Protein AF-A0A1M3R310-F1 (afdb_monomer)

Sequence (271 aa):
MKKRLCVFILCITHFSLFSQAFPPDAELLAHSQKWKIKLHRPMFGMAKPELGPYITTNFEKLDSPVLRKRIKESSYIGGEGNFSGGWDWDISRYETVEKRKAYRMIVVAETDSTEMLFSIYRISQEKNLTFLGELLSKNDEGKNVTLGFKTNISGILATGVGLPLRFLIYDSTVNNNNSYPGNKERITGWYLLTGNDSLYTEPVMTPGKVFSDQGVFVKDGKDKRIAALKFGVAGNLSFPYYAWIRNDIEPDRQHAIASLFALMVSVLVKD

Secondary structure (DSSP, 8-state):
------------S------------HHHHHHEEEEEPEEEPPSSSS-EEEETTEEEEEEEE-----EEEEEEEEEEEEEEEETTTEEEEEEEEEEEEEEEEEEEEEEE-SS-EEEEEEEEEEEEEEEEE-HHHHHH----TTSSEEEEEEEEEEEEEEESSSSPEEEEEEEEEEE-SSS-TT-EEEEEEEEEE-SS-EEEEEE-PBTTB--GGGEEEEE-TTS-EEEEEE---TT-TTS--EEEEESSS-HHHHHHHHHHHHHHHHHHTT-

Nearest PDB structures (foldseek):
  8h1r-assembly2_D  TM=1.353E-01  e=5.184E+00  Pseudomonas aeruginosa PAO1

Mean predicted aligned error: 12.33 Å

Radius of gyration: 23.61 Å; Cα contacts (8 Å, |Δi|>4): 572; chains: 1; bounding box: 67×67×65 Å

Solvent-accessible surface area (backbone atoms only — not comparable to full-atom values): 15153 Å² total; per-residue (Å²): 136,82,89,80,84,80,77,80,76,73,93,65,86,79,76,68,78,69,70,85,64,88,71,76,52,71,69,40,58,77,41,29,59,81,26,70,46,44,75,42,83,51,68,91,73,38,46,34,35,30,52,70,75,37,34,42,79,45,70,44,76,45,100,52,83,70,52,69,48,76,46,80,76,53,72,48,78,50,71,52,75,47,97,87,79,45,78,33,38,49,30,35,33,36,32,41,39,38,39,40,48,39,34,38,37,34,35,34,44,96,89,50,48,34,45,32,45,35,35,43,39,35,42,35,36,34,39,33,54,36,76,68,19,59,72,54,32,84,63,79,80,78,63,59,37,77,64,30,36,42,37,42,36,40,36,39,37,36,48,87,71,77,79,66,29,42,37,39,36,42,38,34,35,50,57,73,78,96,69,76,99,76,62,70,45,49,46,51,42,40,42,36,48,53,99,90,48,49,37,36,45,46,52,40,72,48,93,98,40,89,40,28,71,54,18,34,35,30,28,43,80,82,74,43,62,48,33,36,39,36,55,47,46,86,94,37,84,90,40,55,31,32,38,31,48,36,72,88,55,58,67,71,56,47,54,51,52,51,47,51,51,38,49,50,55,20,57,64,68,65,114

Foldseek 3Di:
DDDDDPPPPDPPDDPPPPPPDLDDDPVLVVQKDKFFWDWDDDDVQFTFIDGPQKTWDDKFWPPDPWDKDKDWDDWDWDWDDDPVGDTFIATKTKIKIWTKTWMWIWMDGPPWIKIKTKMKIKIWTWIAGDPVNVVRGPDPPPHIDGQKMKIKMWIWMDIPDDDIKTKIKIWIWDDDDDDDDDDTAIDTWMWIDDPVWIKIWDARDDVVDNHSLQWIFIATPVRDGAKIWGDAAPPDPVGTIMIIGGPPDDPVVSNVVVVVSSVCNRVVNSD

pLDDT: mean 74.41, std 17.31, range [32.28, 94.0]

Structure (mmCIF, N/CA/C/O backbone):
data_AF-A0A1M3R310-F1
#
_entry.id   AF-A0A1M3R310-F1
#
loop_
_atom_site.group_PDB
_atom_site.id
_atom_site.type_symbol
_atom_site.label_atom_id
_atom_site.label_alt_id
_atom_site.label_comp_id
_atom_site.label_asym_id
_atom_site.label_entity_id
_atom_site.label_seq_id
_atom_site.pdbx_PDB_ins_code
_atom_site.Cartn_x
_atom_site.Cartn_y
_atom_site.Cartn_z
_atom_site.occupancy
_atom_site.B_iso_or_equiv
_a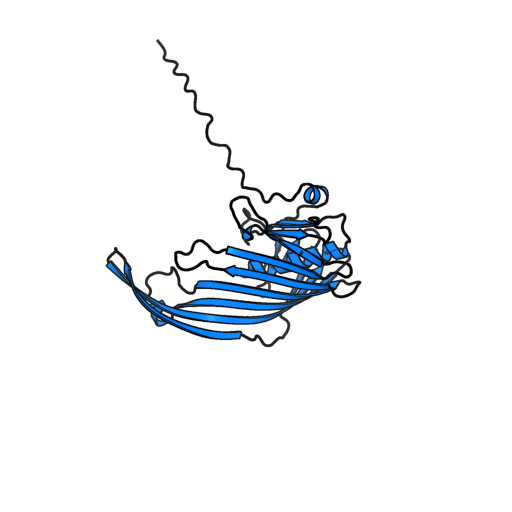tom_site.auth_seq_id
_atom_site.auth_comp_id
_atom_site.auth_asym_id
_atom_site.auth_atom_id
_atom_site.pdbx_PDB_model_num
ATOM 1 N N . MET A 1 1 ? 43.970 50.917 29.269 1.00 35.75 1 MET A N 1
ATOM 2 C CA . MET A 1 1 ? 43.219 51.035 27.997 1.00 35.75 1 MET A CA 1
ATOM 3 C C . MET A 1 1 ? 42.959 49.648 27.424 1.00 35.75 1 MET A C 1
ATOM 5 O O . MET A 1 1 ? 43.889 48.870 27.319 1.00 35.75 1 MET A O 1
ATOM 9 N N . LYS A 1 2 ? 41.689 49.391 27.078 1.00 38.25 2 LYS A N 1
ATOM 10 C CA . LYS A 1 2 ? 41.140 48.374 26.155 1.00 38.25 2 LYS A CA 1
ATOM 11 C C . LYS A 1 2 ? 41.453 46.883 26.406 1.00 38.25 2 LYS A C 1
ATOM 13 O O . LYS A 1 2 ? 42.408 46.315 25.896 1.00 38.25 2 LYS A O 1
ATOM 18 N N . LYS A 1 3 ? 40.481 46.258 27.085 1.00 41.53 3 LYS A N 1
ATOM 19 C CA . LYS A 1 3 ? 40.085 44.843 27.005 1.00 41.53 3 LYS A CA 1
ATOM 20 C C . LYS A 1 3 ? 40.063 44.349 25.551 1.00 41.53 3 LYS A C 1
ATOM 22 O O . LYS A 1 3 ? 39.427 44.998 24.721 1.00 41.53 3 LYS A O 1
ATOM 27 N N . ARG A 1 4 ? 40.613 43.161 25.280 1.00 40.97 4 ARG A N 1
ATOM 28 C CA . ARG A 1 4 ? 40.137 42.276 24.202 1.00 40.97 4 ARG A CA 1
ATOM 29 C C . ARG A 1 4 ? 40.108 40.833 24.692 1.00 40.97 4 ARG A C 1
ATOM 31 O O . ARG A 1 4 ? 41.055 40.071 24.567 1.00 40.97 4 ARG A O 1
ATOM 38 N N . LEU A 1 5 ? 38.962 40.534 25.291 1.00 36.41 5 LEU A N 1
ATOM 39 C CA . LEU A 1 5 ? 38.384 39.216 25.474 1.00 36.41 5 LEU A CA 1
ATOM 40 C C . LEU A 1 5 ? 38.084 38.662 24.068 1.00 36.41 5 LEU A C 1
ATOM 42 O O . LEU A 1 5 ? 37.089 39.050 23.459 1.00 36.41 5 LEU A O 1
ATOM 46 N N . CYS A 1 6 ? 38.964 37.827 23.513 1.00 37.03 6 CYS A N 1
ATOM 47 C CA . CYS A 1 6 ? 38.613 37.023 22.343 1.00 37.03 6 CYS A CA 1
ATOM 48 C C . CYS A 1 6 ? 37.750 35.865 22.832 1.00 37.03 6 CYS A C 1
ATOM 50 O O . CYS A 1 6 ? 38.238 34.844 23.307 1.00 37.03 6 CYS A O 1
ATOM 52 N N . VAL A 1 7 ? 36.444 36.090 22.761 1.00 40.09 7 VAL A N 1
ATOM 53 C CA . VAL A 1 7 ? 35.414 35.078 22.917 1.00 40.09 7 VAL A CA 1
ATOM 54 C C . VAL A 1 7 ? 35.605 34.053 21.792 1.00 40.09 7 VAL A C 1
ATOM 56 O O . VAL A 1 7 ? 35.192 34.278 20.658 1.00 40.09 7 VAL A O 1
ATOM 59 N N . PHE A 1 8 ? 36.248 32.927 22.102 1.00 37.16 8 PHE A N 1
ATOM 60 C CA . PHE A 1 8 ? 36.114 31.699 21.323 1.00 37.16 8 PHE A CA 1
ATOM 61 C C . PHE A 1 8 ? 34.685 31.183 21.554 1.00 37.16 8 PHE A C 1
ATOM 63 O O . PHE A 1 8 ? 34.431 30.380 22.450 1.00 37.16 8 PHE A O 1
ATOM 70 N N . ILE A 1 9 ? 33.722 31.704 20.784 1.00 43.66 9 ILE A N 1
ATOM 71 C CA . ILE A 1 9 ? 32.410 31.070 20.626 1.00 43.66 9 ILE A CA 1
ATOM 72 C C . ILE A 1 9 ? 32.666 29.737 19.923 1.00 43.66 9 ILE A C 1
ATOM 74 O O . ILE A 1 9 ? 32.883 29.663 18.719 1.00 43.66 9 ILE A O 1
ATOM 78 N N . LEU A 1 10 ? 32.758 28.699 20.747 1.00 37.03 10 LEU A N 1
ATOM 79 C CA . LEU A 1 10 ? 32.053 27.433 20.610 1.00 37.03 10 LEU A CA 1
ATOM 80 C C . LEU A 1 10 ? 31.338 27.249 19.247 1.00 37.03 10 LEU A C 1
ATOM 82 O O . LEU A 1 10 ? 30.132 27.443 19.131 1.00 37.03 10 LEU A O 1
ATOM 86 N N . CYS A 1 11 ? 32.061 26.797 18.221 1.00 32.97 11 CYS A N 1
ATOM 87 C CA . CYS A 1 11 ? 31.469 26.129 17.054 1.00 32.97 11 CYS A CA 1
ATOM 88 C C . CYS A 1 11 ? 31.053 24.696 17.435 1.00 32.97 11 CYS A C 1
ATOM 90 O O . CYS A 1 11 ? 31.505 23.721 16.841 1.00 32.97 11 CYS A O 1
ATOM 92 N N . ILE A 1 12 ? 30.222 24.557 18.471 1.00 43.53 12 ILE A N 1
ATOM 93 C CA . ILE A 1 12 ? 29.568 23.298 18.824 1.00 43.53 12 ILE A CA 1
ATOM 94 C C . ILE A 1 12 ? 28.070 23.540 18.740 1.00 43.53 12 ILE A C 1
ATOM 96 O O . ILE A 1 12 ? 27.544 24.484 19.320 1.00 43.53 12 ILE A O 1
ATOM 100 N N . THR A 1 13 ? 27.407 22.630 18.033 1.00 39.31 13 THR A N 1
ATOM 101 C CA . THR A 1 13 ? 25.974 22.599 17.741 1.00 39.31 13 THR A CA 1
ATOM 102 C C . THR A 1 13 ? 25.560 23.681 16.756 1.00 39.31 13 THR A C 1
ATOM 104 O O . THR A 1 13 ? 25.314 24.809 17.124 1.00 39.31 13 THR A O 1
ATOM 107 N N . HIS A 1 14 ? 25.593 23.363 15.470 1.00 32.28 14 HIS A N 1
ATOM 108 C CA . HIS A 1 14 ? 24.459 23.419 14.537 1.00 32.28 14 HIS A CA 1
ATOM 109 C C . HIS A 1 14 ? 24.890 22.585 13.313 1.00 32.28 14 HIS A C 1
ATOM 111 O O . HIS A 1 14 ? 24.680 22.951 12.162 1.00 32.28 14 HIS A O 1
ATOM 117 N N . PHE A 1 15 ? 25.494 21.409 13.565 1.00 33.56 15 PHE A N 1
ATOM 118 C CA . PHE A 1 15 ? 25.211 20.278 12.692 1.00 33.56 15 PHE A CA 1
ATOM 119 C C . PHE A 1 15 ? 23.718 20.072 12.882 1.00 33.56 15 PHE A C 1
ATOM 121 O O . PHE A 1 15 ? 23.274 19.514 13.885 1.00 33.56 15 PHE A O 1
ATOM 128 N N . SER A 1 16 ? 22.942 20.649 11.970 1.00 33.16 16 SER A N 1
ATOM 129 C CA . SER A 1 16 ? 21.603 20.186 11.687 1.00 33.16 16 SER A CA 1
ATOM 130 C C . SER A 1 16 ? 21.728 18.671 11.678 1.00 33.16 16 SER A C 1
ATOM 132 O O . SER A 1 16 ? 22.471 18.126 10.860 1.00 33.16 16 SER A O 1
ATOM 134 N N . LEU A 1 17 ? 21.125 18.016 12.671 1.00 33.19 17 LEU A N 1
ATOM 135 C CA . LEU A 1 17 ? 20.861 16.591 12.639 1.00 33.19 17 LEU A CA 1
ATOM 136 C C . LEU A 1 17 ? 20.198 16.368 11.288 1.00 33.19 17 LEU A C 1
ATOM 138 O O . LEU A 1 17 ? 19.025 16.693 11.104 1.00 33.19 17 LEU A O 1
ATOM 142 N N . PHE A 1 18 ? 21.004 15.957 10.309 1.00 35.56 18 PHE A N 1
ATOM 143 C CA . PHE A 1 18 ? 20.536 15.595 8.995 1.00 35.56 18 PHE A CA 1
ATOM 144 C C . PHE A 1 18 ? 19.485 14.539 9.274 1.00 35.56 18 PHE A C 1
ATOM 146 O O . PHE A 1 18 ? 19.798 13.477 9.813 1.00 35.56 18 PHE A O 1
ATOM 153 N N . SER A 1 19 ? 18.232 14.910 9.003 1.00 38.78 19 SER A N 1
ATOM 154 C CA . SER A 1 19 ? 17.097 14.014 8.842 1.00 38.78 19 SER A CA 1
ATOM 155 C C . SER A 1 19 ? 17.643 12.672 8.377 1.00 38.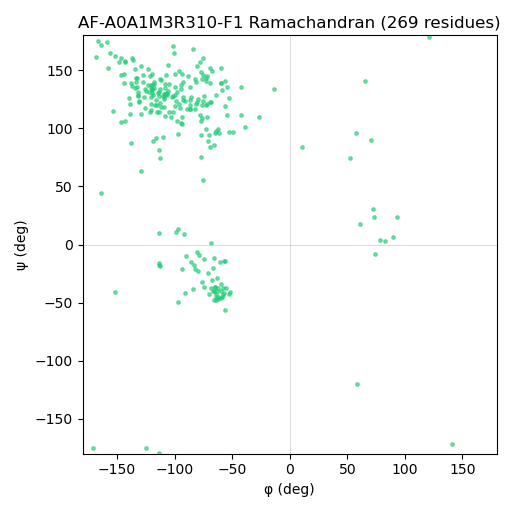78 19 SER A C 1
ATOM 157 O O . SER A 1 19 ? 18.148 12.629 7.256 1.00 38.78 19 SER A O 1
ATOM 159 N N . GLN A 1 20 ? 17.614 11.640 9.233 1.00 43.44 20 GLN A N 1
ATOM 160 C CA . GLN A 1 20 ? 18.052 10.285 8.887 1.00 43.44 20 GLN A CA 1
ATOM 161 C C . GLN A 1 20 ? 17.296 9.896 7.621 1.00 43.44 20 GLN A C 1
ATOM 163 O O . GLN A 1 20 ? 16.100 9.605 7.639 1.00 43.44 20 GLN A O 1
ATOM 168 N N . ALA A 1 21 ? 17.968 10.080 6.492 1.00 51.22 21 ALA A N 1
ATOM 169 C CA . ALA A 1 21 ? 17.363 9.967 5.194 1.00 51.22 21 ALA A CA 1
ATOM 170 C C . ALA A 1 21 ? 17.177 8.481 4.963 1.00 51.22 21 ALA A C 1
ATOM 172 O O . ALA A 1 21 ? 18.139 7.737 5.105 1.00 51.22 21 ALA A O 1
ATOM 173 N N . PHE A 1 22 ? 15.955 8.083 4.612 1.00 57.31 22 PHE A N 1
ATOM 174 C CA . PHE A 1 22 ? 15.667 6.879 3.839 1.00 57.31 22 PHE A CA 1
ATOM 175 C C . PHE A 1 22 ? 16.762 6.750 2.769 1.00 57.31 22 PHE A C 1
ATOM 177 O O . PHE A 1 22 ? 16.716 7.542 1.822 1.00 57.31 22 PHE A O 1
ATOM 184 N N . PRO A 1 23 ? 17.789 5.896 2.938 1.00 60.53 23 PRO A N 1
ATOM 185 C CA . PRO A 1 23 ? 18.895 5.854 2.006 1.00 60.53 23 PRO A CA 1
ATOM 186 C C . PRO A 1 23 ? 18.593 4.702 1.052 1.00 60.53 23 PRO A C 1
ATOM 188 O O . PRO A 1 23 ? 18.851 3.548 1.405 1.00 60.53 23 PRO A O 1
ATOM 191 N N . PRO A 1 24 ? 17.984 4.960 -0.121 1.00 64.56 24 PRO A N 1
ATOM 192 C CA . PRO A 1 24 ? 17.993 3.953 -1.166 1.00 64.56 24 PRO A CA 1
ATOM 193 C C . PRO A 1 24 ? 19.453 3.598 -1.456 1.00 64.56 24 PRO A C 1
ATOM 195 O O . PRO A 1 24 ? 20.343 4.450 -1.401 1.00 64.56 24 PRO A O 1
ATOM 198 N N . ASP A 1 25 ? 19.701 2.319 -1.687 1.00 73.44 25 ASP A N 1
ATOM 199 C CA . ASP A 1 25 ? 21.017 1.804 -2.025 1.00 73.44 25 ASP A CA 1
ATOM 200 C C . ASP A 1 25 ? 21.545 2.440 -3.319 1.00 73.44 25 ASP A C 1
ATOM 202 O O . ASP A 1 25 ? 20.786 2.885 -4.185 1.00 73.44 25 ASP A O 1
ATOM 206 N N . ALA A 1 26 ? 22.873 2.519 -3.437 1.00 77.12 26 ALA A N 1
ATOM 207 C CA . ALA A 1 26 ? 23.530 3.210 -4.545 1.00 77.12 26 ALA A CA 1
ATOM 208 C C . ALA A 1 26 ? 23.155 2.620 -5.916 1.00 77.12 26 ALA A C 1
ATOM 210 O O . ALA A 1 26 ? 23.030 3.370 -6.881 1.00 77.12 26 ALA A O 1
ATOM 211 N N . GLU A 1 27 ? 22.928 1.303 -5.992 1.00 81.50 27 GLU A N 1
ATOM 212 C CA . GLU A 1 27 ? 22.498 0.625 -7.221 1.00 81.50 27 GLU A CA 1
ATOM 213 C C . GLU A 1 27 ? 21.092 1.072 -7.642 1.00 81.50 27 GLU A C 1
ATOM 215 O O . GLU A 1 27 ? 20.891 1.469 -8.790 1.00 81.50 27 GLU A O 1
ATOM 220 N N . LEU A 1 28 ? 20.132 1.104 -6.709 1.00 85.44 28 LEU A N 1
ATOM 221 C CA . LEU A 1 28 ? 18.797 1.625 -6.988 1.00 85.44 28 LEU A CA 1
ATOM 222 C C . LEU A 1 28 ? 18.864 3.082 -7.454 1.00 85.44 28 LEU A C 1
ATOM 224 O O . LEU A 1 28 ? 18.222 3.429 -8.439 1.00 85.44 28 LEU A O 1
ATOM 228 N N . LEU A 1 29 ? 19.650 3.939 -6.797 1.00 85.00 29 LEU A N 1
ATOM 229 C CA . LEU A 1 29 ? 19.780 5.348 -7.189 1.00 85.00 29 LEU A CA 1
ATOM 230 C C . LEU A 1 29 ? 20.413 5.548 -8.569 1.00 85.00 29 LEU A C 1
ATOM 232 O O . LEU A 1 29 ? 20.002 6.455 -9.287 1.00 85.00 29 LEU A O 1
ATOM 236 N N . ALA A 1 30 ? 21.394 4.725 -8.941 1.00 85.31 30 ALA A N 1
ATOM 237 C CA . ALA A 1 30 ? 22.073 4.831 -10.230 1.00 85.31 30 ALA A CA 1
ATOM 238 C C . ALA A 1 30 ? 21.150 4.487 -11.410 1.00 85.31 30 ALA A C 1
ATOM 240 O O . ALA A 1 30 ? 21.306 5.043 -12.497 1.00 85.31 30 ALA A O 1
ATOM 241 N N . HIS A 1 31 ? 20.179 3.599 -11.183 1.00 89.88 31 HIS A N 1
ATOM 242 C CA . HIS A 1 31 ? 19.299 3.062 -12.221 1.00 89.88 31 HIS A CA 1
ATOM 243 C C . HIS A 1 31 ? 17.833 3.476 -12.065 1.00 89.88 31 HIS A C 1
ATOM 245 O O . HIS A 1 31 ? 16.976 2.945 -12.759 1.00 89.88 31 HIS A O 1
ATOM 251 N N . SER A 1 32 ? 17.492 4.405 -11.170 1.00 88.31 32 SER A N 1
ATOM 252 C CA . SER A 1 32 ? 16.103 4.842 -10.979 1.00 88.31 32 SER A CA 1
ATOM 253 C C . SER A 1 32 ? 15.950 6.350 -11.027 1.00 88.31 32 SER A C 1
ATOM 255 O O . SER A 1 32 ? 16.849 7.121 -10.691 1.00 88.31 32 SER A O 1
ATOM 257 N N . GLN A 1 33 ? 14.752 6.780 -11.411 1.00 86.88 33 GLN A N 1
ATOM 258 C CA . GLN A 1 33 ? 14.332 8.157 -11.220 1.00 86.88 33 GLN A CA 1
ATOM 259 C C . GLN A 1 33 ? 13.542 8.279 -9.921 1.00 86.88 33 GLN A C 1
ATOM 261 O O . GLN A 1 33 ? 12.678 7.458 -9.611 1.00 86.88 33 GLN A O 1
ATOM 266 N N . LYS A 1 34 ? 13.823 9.346 -9.171 1.00 89.62 34 LYS A N 1
ATOM 267 C CA . LYS A 1 34 ? 13.046 9.713 -7.990 1.00 89.62 34 LYS A CA 1
ATOM 268 C C . LYS A 1 34 ? 11.801 10.483 -8.414 1.00 89.62 34 LYS A C 1
ATOM 270 O O . LYS A 1 34 ? 11.910 11.616 -8.884 1.00 89.62 34 LYS A O 1
ATOM 275 N N . TRP A 1 35 ? 10.624 9.935 -8.144 1.00 90.56 35 TRP A N 1
ATOM 276 C CA . TRP A 1 35 ? 9.353 10.607 -8.405 1.00 90.56 35 TRP A CA 1
ATOM 277 C C . TRP A 1 35 ? 8.689 11.063 -7.114 1.00 90.56 35 TRP A C 1
ATOM 279 O O . TRP A 1 35 ? 8.524 10.293 -6.167 1.00 90.56 35 TRP A O 1
ATOM 289 N N . LYS A 1 36 ? 8.285 12.335 -7.076 1.00 89.88 36 LYS A N 1
ATOM 290 C CA . LYS A 1 36 ? 7.395 12.855 -6.035 1.00 89.88 36 LYS A CA 1
ATOM 291 C C . LYS A 1 36 ? 5.966 12.467 -6.393 1.00 89.88 36 LYS A C 1
ATOM 293 O O . LYS A 1 36 ? 5.487 12.846 -7.459 1.00 89.88 36 LYS A O 1
ATOM 298 N N . ILE A 1 37 ? 5.294 11.750 -5.501 1.00 89.06 37 ILE A N 1
ATOM 299 C CA . ILE A 1 37 ? 3.938 11.266 -5.756 1.00 89.06 37 ILE A CA 1
ATOM 300 C C . ILE A 1 37 ? 2.953 12.408 -5.526 1.00 89.06 37 ILE A C 1
ATOM 302 O O . ILE A 1 37 ? 2.940 13.023 -4.453 1.00 89.06 37 ILE A O 1
ATOM 306 N N . LYS A 1 38 ? 2.127 12.700 -6.532 1.00 88.50 38 LYS A N 1
ATOM 307 C CA . LYS A 1 38 ? 1.033 13.669 -6.406 1.00 88.50 38 LYS A CA 1
ATOM 308 C C . LYS A 1 38 ? -0.246 12.921 -6.059 1.00 88.50 38 LYS A C 1
ATOM 310 O O . LYS A 1 38 ? -0.552 11.901 -6.668 1.00 88.50 38 LYS A O 1
ATOM 315 N N . LEU A 1 39 ? -0.988 13.422 -5.077 1.00 83.25 39 LEU A N 1
ATOM 316 C CA . LEU A 1 39 ? -2.280 12.868 -4.683 1.00 83.25 39 LEU A CA 1
ATOM 317 C C . LEU A 1 39 ? -3.378 13.768 -5.230 1.00 83.25 39 LEU A C 1
ATOM 319 O O . LEU A 1 39 ? -3.553 14.892 -4.756 1.00 83.25 39 LEU A O 1
ATOM 323 N N . HIS A 1 40 ? -4.121 13.279 -6.216 1.00 78.69 40 HIS A N 1
ATOM 324 C CA . HIS A 1 40 ? -5.309 13.976 -6.691 1.00 78.69 40 HIS A CA 1
ATOM 325 C C . HIS A 1 40 ? -6.470 13.762 -5.717 1.00 78.69 40 HIS A C 1
ATOM 327 O O . HIS A 1 40 ? -6.555 12.724 -5.049 1.00 78.69 40 HIS A O 1
ATOM 333 N N . ARG A 1 41 ? -7.356 14.766 -5.610 1.00 64.88 41 ARG A N 1
ATOM 334 C CA . ARG A 1 41 ? -8.482 14.743 -4.663 1.00 64.88 41 ARG A CA 1
ATOM 335 C C . ARG A 1 41 ? -9.324 13.473 -4.864 1.00 64.88 41 ARG A C 1
ATOM 337 O O . ARG A 1 41 ? -9.644 13.133 -6.004 1.00 64.88 41 ARG A O 1
ATOM 344 N N . PRO A 1 42 ? -9.719 12.792 -3.779 1.00 61.38 42 PRO A N 1
ATOM 345 C CA . PRO A 1 42 ? -10.494 11.568 -3.885 1.00 61.38 42 PRO A CA 1
ATOM 346 C C . PRO A 1 42 ? -11.913 11.868 -4.395 1.00 61.38 42 PRO A C 1
ATOM 348 O O . PRO A 1 42 ? -12.663 12.593 -3.747 1.00 61.38 42 PRO A O 1
ATOM 351 N N . MET A 1 43 ? -12.326 11.255 -5.507 1.00 51.75 43 MET A N 1
ATOM 352 C CA . MET A 1 43 ? -13.746 10.961 -5.739 1.00 51.75 43 MET A CA 1
ATOM 353 C C . MET A 1 43 ? -14.015 9.605 -5.080 1.00 51.75 43 MET A C 1
ATOM 355 O O . MET A 1 43 ? -13.310 8.643 -5.362 1.00 51.75 43 MET A O 1
ATOM 359 N N . PHE A 1 44 ? -14.988 9.529 -4.168 1.00 56.06 44 PHE A N 1
ATOM 360 C CA . PHE A 1 44 ? -15.368 8.305 -3.430 1.00 56.06 44 PHE A CA 1
ATOM 361 C C . PHE A 1 44 ? -14.399 7.824 -2.326 1.00 56.06 44 PHE A C 1
ATOM 363 O O . PHE A 1 44 ? -14.438 6.665 -1.902 1.00 56.06 44 PHE A O 1
ATOM 370 N N . GLY A 1 45 ? -13.578 8.729 -1.781 1.00 62.44 45 GLY A N 1
ATOM 371 C CA . GLY A 1 45 ? -12.813 8.478 -0.551 1.00 62.44 45 GLY A CA 1
ATOM 372 C C . GLY A 1 45 ? -11.634 7.511 -0.707 1.00 62.44 45 GLY A C 1
ATOM 373 O O . GLY A 1 45 ? -11.336 6.772 0.233 1.00 62.44 45 GLY A O 1
ATOM 374 N N . MET A 1 46 ? -11.019 7.472 -1.893 1.00 71.94 46 MET A N 1
ATOM 375 C CA . MET A 1 46 ? -9.726 6.836 -2.183 1.00 71.94 46 MET A CA 1
ATOM 376 C C . MET A 1 46 ? -8.898 7.808 -3.029 1.00 71.94 46 MET A C 1
ATOM 378 O O . MET A 1 46 ? -9.441 8.429 -3.946 1.00 71.94 46 MET A O 1
ATOM 382 N N . ALA A 1 47 ? -7.620 7.994 -2.693 1.00 77.44 47 ALA A N 1
ATOM 383 C CA . ALA A 1 47 ? -6.750 8.906 -3.436 1.00 77.44 47 ALA A CA 1
ATOM 384 C C . ALA A 1 47 ? -6.448 8.352 -4.838 1.00 77.44 47 ALA A C 1
ATOM 386 O O . ALA A 1 47 ? -6.435 7.142 -5.037 1.00 77.44 47 ALA A O 1
ATOM 387 N N . LYS A 1 48 ? -6.185 9.241 -5.802 1.00 85.88 48 LYS A N 1
ATOM 388 C CA . LYS A 1 48 ? -5.695 8.870 -7.137 1.00 85.88 48 LYS A CA 1
ATOM 389 C C . LYS A 1 48 ? -4.243 9.333 -7.274 1.00 85.88 48 LYS A C 1
ATOM 391 O O . LYS A 1 48 ? -4.019 10.508 -7.575 1.00 85.88 48 LYS A O 1
ATOM 396 N N . PRO A 1 49 ? -3.259 8.478 -6.956 1.00 87.56 49 PRO A N 1
ATOM 397 C CA . PRO A 1 49 ? -1.860 8.858 -7.022 1.00 87.56 49 PRO A CA 1
ATOM 398 C C . PRO A 1 49 ? -1.348 8.913 -8.465 1.00 87.56 49 PRO A C 1
ATOM 400 O O . PRO A 1 49 ? -1.727 8.108 -9.319 1.00 87.56 49 PRO A O 1
ATOM 403 N N . GLU A 1 50 ? -0.443 9.857 -8.692 1.00 90.50 50 GLU A N 1
ATOM 404 C CA . GLU A 1 50 ? 0.380 10.011 -9.891 1.00 90.50 50 GLU A CA 1
ATOM 405 C C . GLU A 1 50 ? 1.847 9.801 -9.492 1.00 90.50 50 GLU A C 1
ATOM 407 O O . GLU A 1 50 ? 2.376 10.512 -8.628 1.00 90.50 50 GLU A O 1
ATOM 412 N N . LEU A 1 51 ? 2.481 8.794 -10.095 1.00 90.50 51 LEU A N 1
ATOM 413 C CA . LEU A 1 51 ? 3.847 8.341 -9.840 1.00 90.50 51 LEU A CA 1
ATOM 414 C C . LEU A 1 51 ? 4.673 8.490 -11.122 1.00 90.50 51 LEU A C 1
ATOM 416 O O . LEU A 1 51 ? 4.743 7.562 -11.921 1.00 90.50 51 LEU A O 1
ATOM 420 N N . GLY A 1 52 ? 5.299 9.648 -11.336 1.00 89.00 52 GLY A N 1
ATOM 421 C CA . GLY A 1 52 ? 6.059 9.884 -12.569 1.00 89.00 52 GLY A CA 1
ATOM 422 C C . GLY A 1 52 ? 5.155 9.735 -13.806 1.00 89.00 52 GLY A C 1
ATOM 423 O O . GLY A 1 52 ? 4.174 10.474 -13.885 1.00 89.00 52 GLY A O 1
ATOM 424 N N . PRO A 1 53 ? 5.437 8.802 -14.738 1.00 91.44 53 PRO A N 1
ATOM 425 C CA . PRO A 1 53 ? 4.603 8.575 -15.922 1.00 91.44 53 PRO A CA 1
ATOM 426 C C . PRO A 1 53 ? 3.326 7.757 -15.644 1.00 91.44 53 PRO A C 1
ATOM 428 O O . PRO A 1 53 ? 2.479 7.640 -16.524 1.00 91.44 53 PRO A O 1
ATOM 431 N N . TYR A 1 54 ? 3.172 7.180 -14.447 1.00 92.62 54 TYR A N 1
ATOM 432 C CA . TYR A 1 54 ? 2.051 6.300 -14.111 1.00 92.62 54 TYR A CA 1
ATOM 433 C C . TYR A 1 54 ? 0.941 7.072 -13.393 1.00 92.62 54 TYR A C 1
ATOM 435 O O . TYR A 1 54 ? 1.153 7.632 -12.312 1.00 92.62 54 TYR A O 1
ATOM 443 N N . ILE A 1 55 ? -0.266 7.074 -13.957 1.00 92.12 55 ILE A N 1
ATOM 444 C CA . ILE A 1 55 ? -1.410 7.838 -13.447 1.00 92.12 55 ILE A CA 1
ATOM 445 C C . ILE A 1 55 ? -2.560 6.896 -13.105 1.00 92.12 55 ILE A C 1
ATOM 447 O O . ILE A 1 55 ? -3.027 6.124 -13.941 1.00 92.12 55 ILE A O 1
ATOM 451 N N . THR A 1 56 ? -3.076 7.001 -11.879 1.00 90.56 56 THR A N 1
ATOM 452 C CA . THR A 1 56 ? -4.309 6.303 -11.489 1.00 90.56 56 THR A CA 1
ATOM 453 C C . THR A 1 56 ? -5.522 7.043 -12.051 1.00 90.56 56 THR A C 1
ATOM 455 O O . THR A 1 56 ? -5.897 8.107 -11.554 1.00 90.56 56 THR A O 1
ATOM 458 N N . THR A 1 57 ? -6.161 6.494 -13.082 1.00 89.19 57 THR A N 1
ATOM 459 C CA . THR A 1 57 ? -7.281 7.150 -13.780 1.00 89.19 57 THR A CA 1
ATOM 460 C C . THR A 1 57 ? -8.628 6.779 -13.167 1.00 89.19 57 THR A C 1
ATOM 462 O O . THR A 1 57 ? -9.478 7.650 -12.931 1.00 89.19 57 THR A O 1
ATOM 465 N N . ASN A 1 58 ? -8.806 5.503 -12.821 1.00 86.81 58 ASN A N 1
ATOM 466 C CA . ASN A 1 58 ? -10.039 4.989 -12.242 1.00 86.81 58 ASN A CA 1
ATOM 467 C C . ASN A 1 58 ? -9.780 4.224 -10.940 1.00 86.81 58 ASN A C 1
ATOM 469 O O . ASN A 1 58 ? -8.824 3.462 -10.831 1.00 86.81 58 ASN A O 1
ATOM 473 N N . PHE A 1 59 ? -10.664 4.426 -9.967 1.00 86.06 59 PHE A N 1
ATOM 474 C CA . PHE A 1 59 ? -10.725 3.667 -8.727 1.00 86.06 59 PHE A CA 1
ATOM 475 C C . PHE A 1 59 ? -12.201 3.501 -8.374 1.00 86.06 59 PHE A C 1
ATOM 477 O O . PHE A 1 59 ? -12.865 4.451 -7.958 1.00 86.06 59 PHE A O 1
ATOM 484 N N . GLU A 1 60 ? -12.719 2.297 -8.558 1.00 87.69 60 GLU A N 1
ATOM 485 C CA . GLU A 1 60 ? -14.139 1.990 -8.479 1.00 87.69 60 GLU A CA 1
ATOM 486 C C . GLU A 1 60 ? -14.381 0.902 -7.436 1.00 87.69 60 GLU A C 1
ATOM 488 O O . GLU A 1 60 ? -13.649 -0.085 -7.340 1.00 87.69 60 GLU A O 1
ATOM 493 N N . LYS A 1 61 ? -15.421 1.079 -6.620 1.00 87.19 61 LYS A N 1
ATOM 494 C CA . LYS A 1 61 ? -15.890 0.024 -5.726 1.00 87.19 61 LYS A CA 1
ATOM 495 C C . LYS A 1 61 ? -16.767 -0.921 -6.541 1.00 87.19 61 LYS A C 1
ATOM 497 O O . LYS A 1 61 ? -17.794 -0.495 -7.051 1.00 87.19 61 LYS A O 1
ATOM 502 N N . LEU A 1 62 ? -16.392 -2.194 -6.599 1.00 87.25 62 LEU A N 1
ATOM 503 C CA . LEU A 1 62 ? -17.211 -3.209 -7.251 1.00 87.25 62 LEU A CA 1
ATOM 504 C C . LEU A 1 62 ? -18.432 -3.505 -6.382 1.00 87.25 62 LEU A C 1
ATOM 506 O O . LEU A 1 62 ? -18.313 -3.567 -5.147 1.00 87.25 62 LEU A O 1
ATOM 510 N N . ASP A 1 63 ? -19.584 -3.696 -7.028 1.00 68.62 63 ASP A N 1
ATOM 511 C CA . ASP A 1 63 ? -20.849 -4.024 -6.374 1.00 68.62 63 ASP A CA 1
ATOM 512 C C . ASP A 1 63 ? -20.750 -5.411 -5.725 1.00 68.62 63 ASP A C 1
ATOM 514 O O . ASP A 1 63 ? -21.024 -6.464 -6.290 1.00 68.62 63 ASP A O 1
ATOM 518 N N . SER A 1 64 ? -20.226 -5.389 -4.506 1.00 60.53 64 SER A N 1
ATOM 519 C CA . SER A 1 64 ? -20.025 -6.521 -3.622 1.00 60.53 64 SER A CA 1
ATOM 520 C C . SER A 1 64 ? -20.819 -6.238 -2.352 1.00 60.53 64 SER A C 1
ATOM 522 O O . SER A 1 64 ? -20.785 -5.097 -1.859 1.00 60.53 64 SER A O 1
ATOM 524 N N . PRO A 1 65 ? -21.529 -7.237 -1.789 1.00 60.38 65 PRO A N 1
ATOM 525 C CA . PRO A 1 65 ? -22.161 -7.062 -0.494 1.00 60.38 65 PRO A CA 1
ATOM 526 C C . PRO A 1 65 ? -21.071 -6.652 0.495 1.00 60.38 65 PRO A C 1
ATOM 528 O O . PRO A 1 65 ? -20.078 -7.359 0.686 1.00 60.38 65 PRO A O 1
ATOM 531 N N . VAL A 1 66 ? -21.221 -5.466 1.087 1.00 64.12 66 VAL A N 1
ATOM 532 C CA . VAL A 1 66 ? -20.300 -5.001 2.123 1.00 64.12 66 VAL A CA 1
ATOM 533 C C . VAL A 1 66 ? -20.559 -5.868 3.343 1.00 64.12 66 VAL A C 1
ATOM 535 O O . VAL A 1 66 ? -21.450 -5.587 4.141 1.00 64.12 66 VAL A O 1
ATOM 538 N N . LEU A 1 67 ? -19.783 -6.938 3.483 1.00 74.25 67 LEU A N 1
ATOM 539 C CA . LEU A 1 67 ? -19.804 -7.760 4.680 1.00 74.25 67 LEU A CA 1
ATOM 540 C C . LEU A 1 67 ? -19.121 -6.957 5.783 1.00 74.25 67 LEU A C 1
ATOM 542 O O . LEU A 1 67 ? -17.893 -6.847 5.827 1.00 74.25 67 LEU A O 1
ATOM 546 N N . A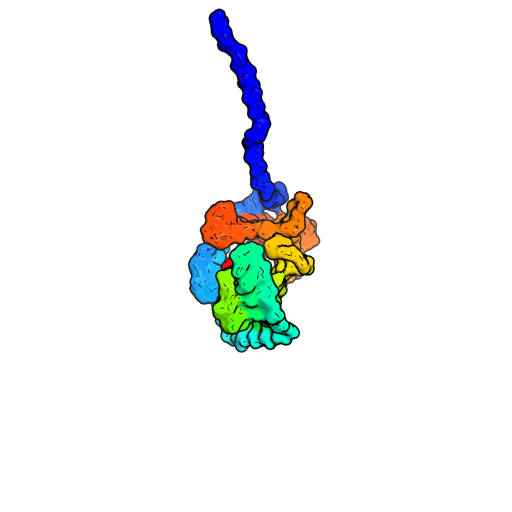RG A 1 68 ? -19.944 -6.329 6.626 1.00 81.50 68 ARG A N 1
ATOM 547 C CA . ARG A 1 68 ? -19.517 -5.705 7.874 1.00 81.50 68 ARG A CA 1
ATOM 548 C C . ARG A 1 68 ? -20.021 -6.555 9.028 1.00 81.50 68 ARG A C 1
ATOM 550 O O . ARG A 1 68 ? -21.218 -6.577 9.295 1.00 81.50 68 ARG A O 1
ATOM 557 N N . LYS A 1 69 ? -19.104 -7.209 9.732 1.00 84.94 69 LYS A N 1
ATOM 558 C CA . LYS A 1 69 ? -19.402 -7.959 10.952 1.00 84.94 69 LYS A CA 1
ATOM 559 C C . LYS A 1 69 ? -18.862 -7.171 12.137 1.00 84.94 69 LYS A C 1
ATOM 561 O O . LYS A 1 69 ? -17.724 -6.714 12.100 1.00 84.94 69 LYS A O 1
ATOM 566 N N . ARG A 1 70 ? -19.689 -6.969 13.163 1.00 83.75 70 ARG A N 1
ATOM 567 C CA . ARG A 1 70 ? -19.256 -6.380 14.435 1.00 83.75 70 ARG A CA 1
ATOM 568 C C . ARG A 1 70 ? -19.367 -7.432 15.519 1.00 83.75 70 ARG A C 1
ATOM 570 O O . ARG A 1 70 ? -20.426 -8.035 15.674 1.00 83.75 70 ARG A O 1
ATOM 577 N N . ILE A 1 71 ? -18.289 -7.630 16.257 1.00 82.81 71 ILE A N 1
ATOM 578 C CA . ILE A 1 71 ? -18.217 -8.557 17.378 1.00 82.81 71 ILE A CA 1
ATOM 579 C C . ILE A 1 71 ? -17.988 -7.701 18.619 1.00 82.81 71 ILE A C 1
ATOM 581 O O . ILE A 1 71 ? -16.968 -7.025 18.729 1.00 82.81 71 ILE A O 1
ATOM 585 N N . LYS A 1 72 ? -18.972 -7.667 19.526 1.00 81.44 72 LYS A N 1
ATOM 586 C CA . LYS A 1 72 ? -18.810 -7.001 20.823 1.00 81.44 72 LYS A CA 1
ATOM 587 C C . LYS A 1 72 ? -17.945 -7.899 21.698 1.00 81.44 72 LYS A C 1
ATOM 589 O O . LYS A 1 72 ? -18.328 -9.041 21.927 1.00 81.44 72 LYS A O 1
ATOM 594 N N . GLU A 1 73 ? -16.837 -7.372 22.199 1.00 76.38 73 GLU A N 1
ATOM 595 C CA . GLU A 1 73 ? -15.941 -8.126 23.078 1.00 76.38 73 GLU A CA 1
ATOM 596 C C . GLU A 1 73 ? -16.236 -7.807 24.541 1.00 76.38 73 GLU A C 1
ATOM 598 O O . GLU A 1 73 ? -16.459 -8.707 25.345 1.00 76.38 73 GLU A O 1
ATOM 603 N N . SER A 1 74 ? -16.320 -6.520 24.885 1.00 75.69 74 SER A N 1
ATOM 604 C CA . SER A 1 74 ? -16.556 -6.089 26.263 1.00 75.69 74 SER A CA 1
ATOM 605 C C . SER A 1 74 ? -17.123 -4.667 26.342 1.00 75.69 74 SER A C 1
ATOM 607 O O . SER A 1 74 ? -17.297 -3.963 25.340 1.00 75.69 74 SER A O 1
ATOM 609 N N . SER A 1 75 ? -17.469 -4.253 27.556 1.00 70.12 75 SER A N 1
ATOM 610 C CA . 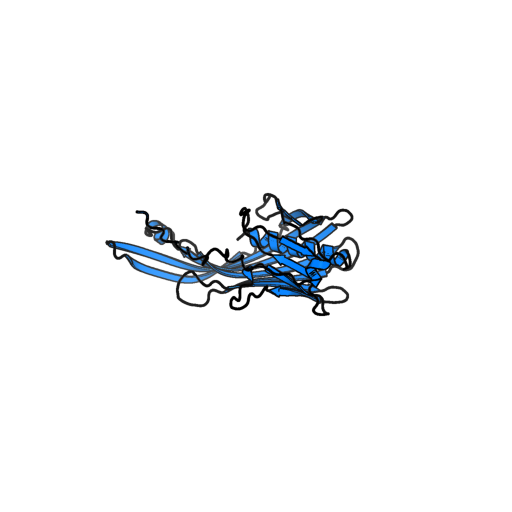SER A 1 75 ? -17.800 -2.870 27.898 1.00 70.12 75 SER A CA 1
ATOM 611 C C . SER A 1 75 ? -17.157 -2.521 29.231 1.00 70.12 75 SER A C 1
ATOM 613 O O . SER A 1 75 ? -17.169 -3.346 30.142 1.00 70.12 75 SER A O 1
ATOM 615 N N . TYR A 1 76 ? -16.617 -1.314 29.328 1.00 72.00 76 TYR A N 1
ATOM 616 C CA . TYR A 1 76 ? -16.001 -0.761 30.523 1.00 72.00 76 TYR A CA 1
ATOM 617 C C . TYR A 1 76 ? -16.841 0.401 31.047 1.00 72.00 76 TYR A C 1
ATOM 619 O O . TYR A 1 76 ? -17.415 1.158 30.264 1.00 72.00 76 TYR A O 1
ATOM 627 N N . ILE A 1 77 ? -16.927 0.504 32.371 1.00 64.94 77 ILE A N 1
ATOM 628 C CA . ILE A 1 77 ? -17.586 1.594 33.087 1.00 64.94 77 ILE A CA 1
ATOM 629 C C . ILE A 1 77 ? -16.677 1.933 34.264 1.00 64.94 77 ILE A C 1
ATOM 631 O O . ILE A 1 77 ? -16.531 1.118 35.174 1.00 64.94 77 ILE A O 1
ATOM 635 N N . GLY A 1 78 ? -16.060 3.108 34.250 1.00 59.81 78 GLY A N 1
ATOM 636 C CA . GLY A 1 78 ? -15.198 3.560 35.338 1.00 59.81 78 GLY A CA 1
ATOM 637 C C . GLY A 1 78 ? -15.066 5.075 35.359 1.00 59.81 78 GLY A C 1
ATOM 638 O O . GLY A 1 78 ? -15.220 5.725 34.330 1.00 59.81 78 GLY A O 1
ATOM 639 N N . GLY A 1 79 ? -14.823 5.636 36.540 1.00 58.41 79 GLY A N 1
ATOM 640 C CA . GLY A 1 79 ? -14.541 7.058 36.708 1.00 58.41 79 GLY A CA 1
ATOM 641 C C . GLY A 1 79 ? -13.062 7.275 37.007 1.00 58.41 79 GLY A C 1
ATOM 642 O O . GLY A 1 79 ? -12.546 6.652 37.934 1.00 58.41 79 GLY A O 1
ATOM 643 N N . GLU A 1 80 ? -12.392 8.155 36.267 1.00 55.84 80 GLU A N 1
ATOM 644 C CA . GLU A 1 80 ? -11.068 8.664 36.632 1.00 55.84 80 GLU A CA 1
ATOM 645 C C . GLU A 1 80 ? -11.212 10.043 37.287 1.00 55.84 80 GLU A C 1
ATOM 647 O O . GLU A 1 80 ? -11.894 10.942 36.788 1.00 55.84 80 GLU A O 1
ATOM 652 N N . GLY A 1 81 ? -10.604 10.198 38.464 1.00 48.91 81 GLY A N 1
ATOM 653 C CA . GLY A 1 81 ? -10.548 11.474 39.168 1.00 48.91 81 GLY A CA 1
ATOM 654 C C . GLY A 1 81 ? -9.350 12.285 38.687 1.00 48.91 81 GLY A C 1
ATOM 655 O O . GLY A 1 81 ? -8.211 11.858 38.861 1.00 48.91 81 GLY A O 1
ATOM 656 N N . ASN A 1 82 ? -9.588 13.473 38.135 1.00 52.28 82 ASN A N 1
ATOM 657 C CA . ASN A 1 82 ? -8.513 14.410 37.823 1.00 52.28 82 ASN A CA 1
ATOM 658 C C . ASN A 1 82 ? -8.102 15.194 39.078 1.00 52.28 82 ASN A C 1
ATOM 660 O O . ASN A 1 82 ? -8.952 15.665 39.839 1.00 52.28 82 ASN A O 1
ATOM 664 N N . PHE A 1 83 ? -6.792 15.414 39.252 1.00 49.69 83 PHE A N 1
ATOM 665 C CA . PHE A 1 83 ? -6.203 16.185 40.364 1.00 49.69 83 PHE A CA 1
ATOM 666 C C . PHE A 1 83 ? -6.742 17.629 40.489 1.00 49.69 83 PHE A C 1
ATOM 668 O O . PHE A 1 83 ? -6.560 18.260 41.526 1.00 49.69 83 PHE A O 1
ATOM 675 N N . SER A 1 84 ? -7.434 18.151 39.468 1.00 53.91 84 SER A N 1
ATOM 676 C CA . SER A 1 84 ? -8.078 19.472 39.441 1.00 53.91 84 SER A CA 1
ATOM 677 C C . SER A 1 84 ? -9.552 19.491 39.895 1.00 53.91 84 SER A C 1
ATOM 679 O O . SER A 1 84 ? -10.206 20.525 39.776 1.00 53.91 84 SER A O 1
ATOM 681 N N . GLY A 1 85 ? -10.084 18.391 40.447 1.00 50.72 85 GLY A N 1
ATOM 682 C CA . GLY A 1 85 ? -11.397 18.373 41.116 1.00 50.72 85 GLY A CA 1
ATOM 683 C C . GLY A 1 85 ? -12.589 17.975 40.237 1.00 50.72 85 GLY A C 1
ATOM 684 O O . GLY A 1 85 ? -13.727 18.331 40.541 1.00 50.72 85 GLY A O 1
ATOM 685 N N . GLY A 1 86 ? -12.352 17.234 39.152 1.00 58.84 86 GLY A N 1
ATOM 686 C CA . GLY A 1 86 ? -13.403 16.690 38.288 1.00 58.84 86 GLY A CA 1
ATOM 687 C C . GLY A 1 86 ? -13.396 15.162 38.249 1.00 58.84 86 GLY A C 1
ATOM 688 O O . GLY A 1 86 ? -12.331 14.556 38.178 1.00 58.84 86 GLY A O 1
ATOM 689 N N . TRP A 1 87 ? -14.588 14.560 38.260 1.00 60.44 87 TRP A N 1
ATOM 690 C CA . TRP A 1 87 ? -14.802 13.165 37.865 1.00 60.44 87 TRP A CA 1
ATOM 691 C C . TRP A 1 87 ? -14.997 13.102 36.348 1.00 60.44 87 TRP A C 1
ATOM 693 O O . TRP A 1 87 ? -15.856 13.821 35.828 1.00 60.44 87 TRP A O 1
ATOM 703 N N . ASP A 1 88 ? -14.221 12.266 35.663 1.00 63.47 88 ASP A N 1
ATOM 704 C CA . ASP A 1 88 ? -14.410 11.933 34.250 1.00 63.47 88 ASP A CA 1
ATOM 705 C C . ASP A 1 88 ? -14.900 10.487 34.137 1.00 63.47 88 ASP A C 1
ATOM 707 O O . ASP A 1 88 ? -14.313 9.583 34.728 1.00 63.47 88 ASP A O 1
ATOM 711 N N . TRP A 1 89 ? -16.012 10.267 33.437 1.00 66.44 89 TRP A N 1
ATOM 712 C CA . TRP A 1 89 ? -16.632 8.945 33.313 1.00 66.44 89 TRP A CA 1
ATOM 713 C C . TRP A 1 89 ? -16.280 8.322 31.962 1.00 66.44 89 TRP A C 1
ATOM 715 O O . TRP A 1 89 ? -16.746 8.783 30.921 1.00 66.44 89 TRP A O 1
ATOM 725 N N . ASP A 1 90 ? -15.525 7.224 31.976 1.00 64.44 90 ASP A N 1
ATOM 726 C CA . ASP A 1 90 ? -15.268 6.396 30.798 1.00 64.44 90 ASP A CA 1
ATOM 727 C C . ASP A 1 90 ? -16.278 5.241 30.753 1.00 64.44 90 ASP A C 1
ATOM 729 O O . ASP A 1 90 ? -16.194 4.263 31.502 1.00 64.44 90 ASP A O 1
ATOM 733 N N . ILE A 1 91 ? -17.254 5.372 29.852 1.00 74.50 91 ILE A N 1
ATOM 734 C CA . ILE A 1 91 ? -18.219 4.321 29.518 1.00 74.50 91 ILE A CA 1
ATOM 735 C C . ILE A 1 91 ? -17.964 3.882 28.077 1.00 74.50 91 ILE A C 1
ATOM 737 O O . ILE A 1 91 ? -18.643 4.327 27.140 1.00 74.50 91 ILE A O 1
ATOM 741 N N . SER A 1 92 ? -16.970 3.017 27.896 1.00 75.44 92 SER A N 1
ATOM 742 C CA . SER A 1 92 ? -16.492 2.562 26.591 1.00 75.44 92 SER A CA 1
ATOM 743 C C . SER A 1 92 ? -16.914 1.135 26.250 1.00 75.44 92 SER A C 1
ATOM 745 O O . SER A 1 92 ? -17.190 0.283 27.095 1.00 75.44 92 SER A O 1
ATOM 747 N N . ARG A 1 93 ? -16.978 0.860 24.952 1.00 79.25 93 ARG A N 1
ATOM 748 C CA . ARG A 1 93 ? -17.278 -0.435 24.355 1.00 79.25 93 ARG A CA 1
ATOM 749 C C . ARG A 1 93 ? -16.120 -0.836 23.458 1.00 79.25 93 ARG A C 1
ATOM 751 O O . ARG A 1 93 ? -15.715 -0.063 22.594 1.00 79.25 93 ARG A O 1
ATOM 758 N N . TYR A 1 94 ? -15.660 -2.066 23.629 1.00 80.25 94 TYR A N 1
ATOM 759 C CA . TYR A 1 94 ? -14.633 -2.661 22.788 1.00 80.25 94 TYR A CA 1
ATOM 760 C C . TYR A 1 94 ? -15.313 -3.553 21.752 1.00 80.25 94 TYR A C 1
ATOM 762 O O . TYR A 1 94 ? -16.109 -4.441 22.092 1.00 80.25 94 TYR A O 1
ATOM 770 N N . GLU A 1 95 ? -15.058 -3.276 20.478 1.00 83.06 95 GLU A N 1
ATOM 771 C CA . GLU A 1 95 ? -15.584 -4.067 19.375 1.00 83.06 95 GLU A CA 1
ATOM 772 C C . GLU A 1 95 ? -14.518 -4.392 18.334 1.00 83.06 95 GLU A C 1
ATOM 774 O O . GLU A 1 95 ? -13.714 -3.545 17.952 1.00 83.06 95 GLU A O 1
ATOM 779 N N . THR A 1 96 ? -14.569 -5.624 17.833 1.00 84.56 96 THR A N 1
ATOM 780 C CA . THR A 1 96 ? -13.851 -6.017 16.624 1.00 84.56 96 THR A CA 1
ATOM 781 C C . THR A 1 96 ? -14.775 -5.830 15.427 1.00 84.56 96 THR A C 1
ATOM 783 O O . THR A 1 96 ? -15.890 -6.364 15.377 1.00 84.56 96 THR A O 1
ATOM 786 N N . VAL A 1 97 ? -14.320 -5.051 14.450 1.00 84.88 97 VAL A N 1
ATOM 787 C CA . VAL A 1 97 ? -15.053 -4.749 13.225 1.00 84.88 97 VAL A CA 1
ATOM 788 C C . VAL A 1 97 ? -14.326 -5.360 12.038 1.00 84.88 97 VAL A C 1
ATOM 790 O O . VAL A 1 97 ? -13.239 -4.933 11.656 1.00 84.88 97 VAL A O 1
ATOM 793 N N . GLU A 1 98 ? -14.969 -6.331 11.401 1.00 87.94 98 GLU A N 1
ATOM 794 C CA . GLU A 1 98 ? -14.496 -6.926 10.157 1.00 87.94 98 GLU A CA 1
ATOM 795 C C . GLU A 1 98 ? -15.222 -6.279 8.974 1.00 87.94 98 GLU A C 1
ATOM 797 O O . GLU A 1 98 ? -16.451 -6.154 8.974 1.00 87.94 98 GLU A O 1
ATOM 802 N N . LYS A 1 99 ? -14.473 -5.851 7.956 1.00 88.06 99 LYS A N 1
ATOM 803 C CA . LYS A 1 99 ? -14.988 -5.231 6.730 1.00 88.06 99 LYS A CA 1
ATOM 804 C C . LYS A 1 99 ? -14.342 -5.892 5.519 1.00 88.06 99 LYS A C 1
ATOM 806 O O . LYS A 1 99 ? -13.118 -5.930 5.417 1.00 88.06 99 LYS A O 1
ATOM 811 N N . ARG A 1 100 ? -15.159 -6.328 4.558 1.00 88.44 100 ARG A N 1
ATOM 812 C CA . ARG A 1 100 ? -14.695 -6.780 3.238 1.00 88.44 100 ARG A CA 1
ATOM 813 C C . ARG A 1 100 ? -15.294 -5.923 2.130 1.00 88.44 100 ARG A C 1
ATOM 815 O O . ARG A 1 100 ? -16.495 -5.653 2.142 1.00 88.44 100 ARG A O 1
ATOM 822 N N . LYS A 1 101 ? -14.460 -5.489 1.185 1.00 88.44 101 LYS A N 1
ATOM 823 C CA . LYS A 1 101 ? -14.879 -4.716 0.005 1.00 88.44 101 LYS A CA 1
ATOM 824 C C . LYS A 1 101 ? -14.047 -5.106 -1.211 1.00 88.44 101 LYS A C 1
ATOM 826 O O . LYS A 1 101 ? -12.838 -5.275 -1.075 1.00 88.44 101 LYS A O 1
ATOM 831 N N . ALA A 1 102 ? -14.683 -5.232 -2.370 1.00 90.69 102 ALA A N 1
ATOM 832 C CA . ALA A 1 102 ? -14.001 -5.422 -3.646 1.00 90.69 102 ALA A CA 1
ATOM 833 C C . ALA A 1 102 ? -13.895 -4.103 -4.421 1.00 90.69 102 ALA A C 1
ATOM 835 O O . ALA A 1 102 ? -14.771 -3.238 -4.330 1.00 90.69 102 ALA A O 1
ATOM 836 N N . TYR A 1 103 ? -12.810 -3.961 -5.169 1.00 90.94 103 TYR A N 1
ATOM 837 C CA . TYR A 1 103 ? -12.447 -2.758 -5.895 1.00 90.94 103 TYR A CA 1
ATOM 838 C C . TYR A 1 103 ? -11.795 -3.100 -7.228 1.00 90.94 103 TYR A C 1
ATOM 840 O O . TYR A 1 103 ? -11.231 -4.180 -7.417 1.00 90.94 103 TYR A O 1
ATOM 848 N N . ARG A 1 104 ? -11.854 -2.117 -8.116 1.00 92.44 104 ARG A N 1
ATOM 849 C CA . ARG A 1 104 ? -11.177 -2.075 -9.398 1.00 92.44 104 ARG A CA 1
ATOM 850 C C . ARG A 1 104 ? -10.355 -0.798 -9.472 1.00 92.44 104 ARG A C 1
ATOM 852 O O . ARG A 1 104 ? -10.856 0.273 -9.137 1.00 92.44 104 ARG A O 1
ATOM 859 N N . MET A 1 105 ? -9.108 -0.898 -9.908 1.00 92.50 105 MET A N 1
ATOM 860 C CA . MET A 1 105 ? -8.229 0.254 -10.099 1.00 92.50 105 MET A CA 1
ATOM 861 C C . MET A 1 105 ? -7.540 0.168 -11.453 1.00 92.50 105 MET A C 1
ATOM 863 O O . MET A 1 105 ? -7.053 -0.894 -11.821 1.00 92.50 105 MET A O 1
ATOM 867 N N . ILE A 1 106 ? -7.496 1.286 -12.174 1.00 93.06 106 ILE A N 1
ATOM 868 C CA . ILE A 1 106 ? -6.825 1.390 -13.470 1.00 93.06 106 ILE A CA 1
ATOM 869 C C . ILE A 1 106 ? -5.671 2.372 -13.340 1.00 93.06 106 ILE A C 1
ATOM 871 O O . ILE A 1 106 ? -5.866 3.527 -12.944 1.00 93.06 106 ILE A O 1
ATOM 875 N N . VAL A 1 107 ? -4.482 1.900 -13.695 1.00 92.94 107 VAL A N 1
ATOM 876 C CA . VAL A 1 107 ? -3.263 2.701 -13.797 1.00 92.94 107 VAL A CA 1
ATOM 877 C C . VAL A 1 107 ? -2.855 2.739 -15.257 1.00 92.94 107 VAL A C 1
ATOM 879 O O . VAL A 1 107 ? -2.837 1.706 -15.921 1.00 92.94 107 VAL A O 1
ATOM 882 N N . VAL A 1 108 ? -2.579 3.936 -15.759 1.00 92.69 108 VAL A N 1
ATOM 883 C CA . VAL A 1 108 ? -2.235 4.192 -17.158 1.00 92.69 108 VAL A CA 1
ATOM 884 C C . VAL A 1 108 ? -0.826 4.775 -17.223 1.00 92.69 108 VAL A C 1
ATOM 886 O O . VAL A 1 108 ? -0.484 5.636 -16.411 1.00 92.69 108 VAL A O 1
ATOM 889 N N . ALA A 1 109 ? -0.040 4.308 -18.187 1.00 89.44 109 ALA A N 1
ATOM 890 C CA . ALA A 1 109 ? 1.204 4.908 -18.658 1.00 89.44 109 ALA A CA 1
ATOM 891 C C . ALA A 1 109 ? 1.024 5.396 -20.108 1.00 89.44 109 ALA A C 1
ATOM 893 O O . ALA A 1 109 ? -0.056 5.267 -20.680 1.00 89.44 109 ALA A O 1
ATOM 894 N N . GLU A 1 110 ? 2.065 5.968 -20.718 1.00 83.31 110 GLU A N 1
ATOM 895 C CA . GLU A 1 110 ? 1.981 6.543 -22.073 1.00 83.31 110 GLU A CA 1
ATOM 896 C C . GLU A 1 110 ? 1.476 5.551 -23.135 1.00 83.31 110 GLU A C 1
ATOM 898 O O . GLU A 1 110 ? 0.713 5.938 -24.019 1.00 83.31 110 GLU A O 1
ATOM 903 N N . THR A 1 111 ? 1.877 4.281 -23.039 1.00 81.88 111 THR A N 1
ATOM 904 C CA . THR A 1 111 ? 1.574 3.244 -24.040 1.00 81.88 111 THR A CA 1
ATOM 905 C C . THR A 1 111 ? 0.660 2.139 -23.535 1.00 81.88 111 THR A C 1
ATOM 907 O O . THR A 1 111 ? 0.071 1.430 -24.345 1.00 81.88 111 THR A O 1
ATOM 910 N N . ASP A 1 112 ? 0.515 2.000 -22.218 1.00 86.31 112 ASP A N 1
ATOM 911 C CA . ASP A 1 112 ? -0.063 0.813 -21.600 1.00 86.31 112 ASP A CA 1
ATOM 912 C C . ASP A 1 112 ? -1.027 1.158 -20.473 1.00 86.31 112 ASP A C 1
ATOM 914 O O . ASP A 1 112 ? -1.015 2.242 -19.887 1.00 86.31 112 ASP A O 1
ATOM 918 N N . SER A 1 113 ? -1.880 0.192 -20.148 1.00 90.31 113 SER A N 1
ATOM 919 C CA . SER A 1 113 ? -2.728 0.267 -18.969 1.00 90.31 113 SER A CA 1
ATOM 920 C C . SER A 1 113 ? -2.706 -1.047 -18.213 1.00 90.31 113 SER A C 1
ATOM 922 O O . SER A 1 113 ? -2.483 -2.129 -18.761 1.00 90.31 113 SER A O 1
ATOM 924 N N . THR A 1 114 ? -2.911 -0.935 -16.912 1.00 91.50 114 THR A N 1
ATOM 925 C CA . THR A 1 114 ? -3.039 -2.063 -16.010 1.00 91.50 114 THR A CA 1
ATOM 926 C C . THR A 1 114 ? -4.321 -1.925 -15.232 1.00 91.50 114 THR A C 1
ATOM 928 O O . THR A 1 114 ? -4.566 -0.910 -14.575 1.00 91.50 114 THR A O 1
ATOM 931 N N . GLU A 1 115 ? -5.113 -2.985 -15.280 1.00 93.69 115 GLU A N 1
ATOM 932 C CA . GLU A 1 115 ? -6.311 -3.124 -14.478 1.00 93.69 115 GLU A CA 1
ATOM 933 C C . GLU A 1 115 ? -6.035 -4.053 -13.297 1.00 93.69 115 GLU A C 1
ATOM 935 O O . GLU A 1 115 ? -5.560 -5.178 -13.448 1.00 93.69 115 GLU A O 1
ATOM 940 N N . MET A 1 116 ? -6.346 -3.579 -12.096 1.00 93.88 116 MET A N 1
ATOM 941 C CA . MET A 1 116 ? -6.288 -4.362 -10.872 1.00 93.88 116 MET A CA 1
ATOM 942 C C . MET A 1 116 ? -7.688 -4.630 -10.357 1.00 93.88 116 MET A C 1
ATOM 944 O O . MET A 1 116 ? -8.449 -3.696 -10.106 1.00 93.88 116 MET A O 1
ATOM 948 N N . LEU A 1 117 ? -7.981 -5.901 -10.106 1.00 94.00 117 LEU A N 1
ATOM 949 C CA . LEU A 1 117 ? -9.179 -6.348 -9.405 1.00 94.00 117 LEU A CA 1
ATOM 950 C C . LEU A 1 117 ? -8.753 -6.930 -8.064 1.00 94.00 117 LEU A C 1
ATOM 952 O O . LEU A 1 117 ? -7.997 -7.900 -8.011 1.00 94.00 117 LEU A O 1
ATOM 956 N N . PHE A 1 118 ? -9.214 -6.335 -6.969 1.00 93.12 118 PHE A N 1
ATOM 957 C CA . PHE A 1 118 ? -8.737 -6.701 -5.640 1.00 93.12 118 PHE A CA 1
ATOM 958 C C . PHE A 1 118 ? -9.812 -6.577 -4.574 1.00 93.12 118 PHE A C 1
ATOM 960 O O . PHE A 1 118 ? -10.820 -5.889 -4.722 1.00 93.12 118 PHE A O 1
ATOM 967 N N . SER A 1 119 ? -9.580 -7.257 -3.458 1.00 92.00 119 SER A N 1
ATOM 968 C CA . SER A 1 119 ? -10.416 -7.173 -2.274 1.00 92.00 119 SER A CA 1
ATOM 969 C C . SER A 1 119 ? -9.601 -6.701 -1.085 1.00 92.00 119 SER A C 1
ATOM 971 O O . SER A 1 119 ? -8.498 -7.184 -0.854 1.00 92.00 119 SER A O 1
ATOM 973 N N . ILE A 1 120 ? -10.161 -5.757 -0.335 1.00 90.81 120 ILE A N 1
ATOM 974 C CA . ILE A 1 120 ? -9.628 -5.303 0.944 1.00 90.81 120 ILE A CA 1
ATOM 975 C C . ILE A 1 120 ? -10.422 -6.011 2.037 1.00 90.81 120 ILE A C 1
ATOM 977 O O . ILE A 1 120 ? -11.642 -5.842 2.140 1.00 90.81 120 ILE A O 1
ATOM 981 N N . TYR A 1 121 ? -9.722 -6.790 2.852 1.00 91.31 121 TYR A N 1
ATOM 982 C CA . TYR A 1 121 ? -10.222 -7.366 4.089 1.00 91.31 121 TYR A CA 1
ATOM 983 C C . TYR A 1 121 ? -9.548 -6.667 5.265 1.00 91.31 121 TYR A C 1
ATOM 985 O O . TYR A 1 121 ? -8.327 -6.706 5.399 1.00 91.31 121 TYR A O 1
ATOM 993 N N . ARG A 1 122 ? -10.341 -6.009 6.108 1.00 89.19 122 ARG A N 1
ATOM 994 C CA . ARG A 1 122 ? -9.853 -5.255 7.261 1.00 89.19 122 ARG A CA 1
ATOM 995 C C . ARG A 1 122 ? -10.519 -5.739 8.534 1.00 89.19 122 ARG A C 1
ATOM 997 O O . ARG A 1 122 ? -11.742 -5.828 8.587 1.00 89.19 122 ARG A O 1
ATOM 1004 N N . ILE A 1 123 ? -9.704 -5.978 9.548 1.00 88.75 123 ILE A N 1
ATOM 1005 C CA . ILE A 1 123 ? -10.104 -6.207 10.930 1.00 88.75 123 ILE A CA 1
ATOM 1006 C C . ILE A 1 123 ? -9.595 -5.007 11.727 1.00 88.75 123 ILE A C 1
ATOM 1008 O O . ILE A 1 123 ? -8.397 -4.727 11.701 1.00 88.75 123 ILE A O 1
ATOM 1012 N N . SER A 1 124 ? -10.480 -4.284 12.403 1.00 86.75 124 SER A N 1
ATOM 1013 C CA . SER A 1 124 ? -10.115 -3.217 13.340 1.00 86.75 124 SER A CA 1
ATOM 1014 C C . SER A 1 124 ? -10.623 -3.539 14.737 1.00 86.75 124 SER A C 1
ATOM 1016 O O . SER A 1 124 ? -11.756 -3.986 14.896 1.00 86.75 124 SER A O 1
ATOM 1018 N N . GLN A 1 125 ? -9.784 -3.294 15.739 1.00 84.19 125 GLN A N 1
ATOM 1019 C CA . GLN A 1 125 ? -10.182 -3.262 17.142 1.00 84.19 125 GLN A CA 1
ATOM 1020 C C . GLN A 1 125 ? -10.470 -1.808 17.507 1.00 84.19 125 GLN A C 1
ATOM 1022 O O . GLN A 1 125 ? -9.586 -0.954 17.415 1.00 84.19 125 GLN A O 1
ATOM 1027 N N . GLU A 1 126 ? -11.711 -1.515 17.873 1.00 84.00 126 GLU A N 1
ATOM 1028 C CA . GLU A 1 126 ? -12.210 -0.162 18.115 1.00 84.00 126 GLU A CA 1
ATOM 1029 C C . GLU A 1 126 ? -12.671 -0.040 19.579 1.00 84.00 126 GLU A C 1
ATOM 1031 O O . GLU A 1 126 ? -13.442 -0.869 20.070 1.00 84.00 126 GLU A O 1
ATOM 1036 N N . LYS A 1 127 ? -12.194 0.995 20.284 1.00 82.44 127 LYS A N 1
ATOM 1037 C CA . LYS A 1 127 ? -12.729 1.454 21.574 1.00 82.44 127 LYS A CA 1
ATOM 1038 C C . LYS A 1 127 ? -13.654 2.625 21.285 1.00 82.44 127 LYS A C 1
ATOM 1040 O O . LYS A 1 127 ? -13.167 3.711 20.995 1.00 82.44 127 LYS A O 1
ATOM 1045 N N . ASN A 1 128 ? -14.959 2.415 21.390 1.00 80.94 128 ASN A N 1
ATOM 1046 C CA . ASN A 1 128 ? -15.956 3.454 21.150 1.00 80.94 128 ASN A CA 1
ATOM 1047 C C . ASN A 1 128 ? -16.614 3.890 22.458 1.00 80.94 128 ASN A C 1
ATOM 1049 O O . ASN A 1 128 ? -16.947 3.040 23.285 1.00 80.94 128 ASN A O 1
ATOM 1053 N N . LEU A 1 129 ? -16.830 5.191 22.657 1.00 75.50 129 LEU A N 1
ATOM 1054 C CA . LEU A 1 129 ? -17.650 5.642 23.780 1.00 75.50 129 LEU A CA 1
ATOM 1055 C C . LEU A 1 129 ? -19.116 5.304 23.509 1.00 75.50 129 LEU A C 1
ATOM 1057 O O . LEU A 1 129 ? -19.596 5.299 22.376 1.00 75.50 129 LEU A O 1
ATOM 1061 N N . THR A 1 130 ? -19.840 4.973 24.569 1.00 73.44 130 THR A N 1
ATOM 1062 C CA . THR A 1 130 ? -21.299 4.881 24.498 1.00 73.44 130 THR A CA 1
ATOM 1063 C C . THR A 1 130 ? -21.908 6.282 24.473 1.00 73.44 130 THR A C 1
ATOM 1065 O O . THR A 1 130 ? -21.278 7.228 24.928 1.00 73.44 130 THR A O 1
ATOM 1068 N N . PHE A 1 131 ? -23.159 6.420 24.023 1.00 76.31 131 PHE A N 1
ATOM 1069 C CA . PHE A 1 131 ? -23.877 7.704 24.047 1.00 76.31 131 PHE A CA 1
ATOM 1070 C C . PHE A 1 131 ? -23.853 8.376 25.436 1.00 76.31 131 PHE A C 1
ATOM 1072 O O . PHE A 1 131 ? -23.630 9.575 25.551 1.00 76.31 131 PHE A O 1
ATOM 1079 N N . LEU A 1 132 ? -24.023 7.586 26.505 1.00 72.31 132 LEU A N 1
ATOM 1080 C CA . LEU A 1 132 ? -23.902 8.066 27.886 1.00 72.31 132 LEU A CA 1
ATOM 1081 C C . LEU A 1 132 ? -22.465 8.477 28.234 1.00 72.31 132 LEU A C 1
ATOM 1083 O O . LEU A 1 132 ? -22.272 9.496 28.886 1.00 72.31 132 LEU A O 1
ATOM 1087 N N . GLY A 1 133 ? -21.464 7.717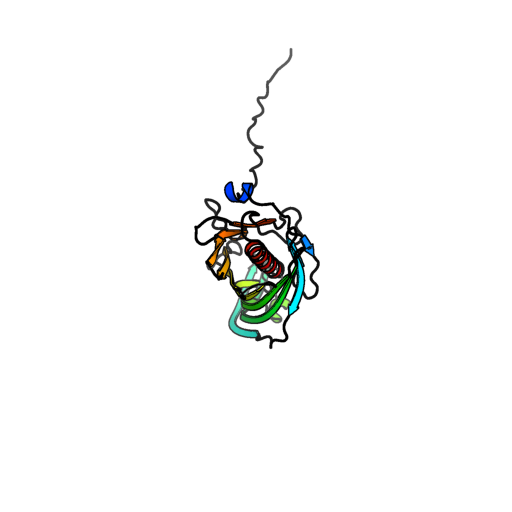 27.781 1.00 70.12 133 GLY A N 1
ATOM 1088 C CA . GLY A 1 133 ? -20.053 8.069 27.945 1.00 70.12 133 GLY A CA 1
ATOM 1089 C C . GLY A 1 133 ? -19.671 9.357 27.215 1.00 70.12 133 GLY A C 1
ATOM 1090 O O . GLY A 1 133 ? -18.968 10.180 27.778 1.00 70.12 133 GLY A O 1
ATOM 1091 N N . GLU A 1 134 ? -20.180 9.586 26.003 1.00 74.75 134 GLU A N 1
ATOM 1092 C CA . GLU A 1 134 ? -19.949 10.832 25.257 1.00 74.75 134 GLU A CA 1
ATOM 1093 C C . GLU A 1 134 ? -20.563 12.052 25.956 1.00 74.75 134 GLU A C 1
ATOM 1095 O O . GLU A 1 134 ? -19.966 13.125 25.935 1.00 74.75 134 GLU A O 1
ATOM 1100 N N . LEU A 1 135 ? -21.730 11.883 26.586 1.00 76.31 135 LEU A N 1
ATOM 1101 C CA . LEU A 1 135 ? -22.450 12.955 27.279 1.00 76.31 135 LEU A CA 1
ATOM 1102 C C . LEU A 1 135 ? -21.827 13.298 28.643 1.00 76.31 135 LEU A C 1
ATOM 1104 O O . LEU A 1 135 ? -21.880 14.448 29.072 1.00 76.31 135 LEU A O 1
ATOM 1108 N N . LEU A 1 136 ? -21.245 12.305 29.324 1.00 73.81 136 LEU A N 1
ATOM 1109 C CA . LEU A 1 136 ? -20.636 12.461 30.649 1.00 73.81 136 LEU A CA 1
ATOM 1110 C C . LEU A 1 136 ? -19.130 12.752 30.607 1.00 73.81 136 LEU A C 1
ATOM 1112 O O . LEU A 1 136 ? -18.595 13.273 31.587 1.00 73.81 136 LEU A O 1
ATOM 1116 N N . SER A 1 137 ? -18.456 12.427 29.502 1.00 68.75 137 SER A N 1
ATOM 1117 C CA . SER A 1 137 ? -17.022 12.652 29.344 1.00 68.75 137 SER A CA 1
ATOM 1118 C C . SER A 1 137 ? -16.729 14.126 29.076 1.00 68.75 137 SER A C 1
ATOM 1120 O O . SER A 1 137 ? -17.200 14.709 28.094 1.00 68.75 137 SER A O 1
ATOM 1122 N N . LYS A 1 138 ? -15.935 14.735 29.962 1.00 68.44 138 LYS A N 1
ATOM 1123 C CA . LYS A 1 138 ? -15.548 16.153 29.861 1.00 68.44 138 LYS A CA 1
ATOM 1124 C C . LYS A 1 138 ? -14.327 16.376 28.965 1.00 68.44 138 LYS A C 1
ATOM 1126 O O . LYS A 1 138 ? -14.094 17.512 28.562 1.00 68.44 138 LYS A O 1
ATOM 1131 N N . ASN A 1 139 ? -13.582 15.316 28.651 1.00 64.44 139 ASN A N 1
ATOM 1132 C CA . ASN A 1 139 ? -12.402 15.344 27.792 1.00 64.44 139 ASN A CA 1
ATOM 1133 C C . ASN A 1 139 ? -12.685 14.691 26.436 1.00 64.44 139 ASN A C 1
ATOM 1135 O O . ASN A 1 139 ? -13.238 13.602 26.367 1.00 64.44 139 ASN A O 1
ATOM 1139 N N . ASP A 1 140 ? -12.253 15.324 25.344 1.00 58.34 140 ASP A N 1
ATOM 1140 C CA . ASP A 1 140 ? -12.318 14.735 23.994 1.00 58.34 140 ASP A CA 1
ATOM 1141 C C . ASP A 1 140 ? -11.173 13.743 23.708 1.00 58.34 140 ASP A C 1
ATOM 1143 O O . ASP A 1 140 ? -11.168 13.056 22.682 1.00 58.34 140 ASP A O 1
ATOM 1147 N N . GLU A 1 141 ? -10.202 13.631 24.615 1.00 54.03 141 GLU A N 1
ATOM 1148 C CA . GLU A 1 141 ? -9.080 12.707 24.479 1.00 54.03 141 GLU A CA 1
ATOM 1149 C C . GLU A 1 141 ? -9.538 11.254 24.689 1.00 54.03 141 GLU A C 1
ATOM 1151 O O . GLU A 1 141 ? -10.069 10.888 25.733 1.00 54.03 141 GLU A O 1
ATOM 1156 N N . GLY A 1 142 ? -9.338 10.400 23.679 1.00 55.25 142 GLY A N 1
ATOM 1157 C CA . GLY A 1 142 ? -9.671 8.971 23.761 1.00 55.25 142 GLY A CA 1
ATOM 1158 C C . GLY A 1 142 ? -11.092 8.593 23.321 1.00 55.25 142 GLY A C 1
ATOM 1159 O O . GLY A 1 142 ? -11.458 7.417 23.419 1.00 55.25 142 GLY A O 1
ATOM 1160 N N . LYS A 1 143 ? -11.877 9.540 22.785 1.00 62.03 143 LYS A N 1
ATOM 1161 C CA . LYS A 1 143 ? -13.169 9.252 22.143 1.00 62.03 143 LYS A CA 1
ATOM 1162 C C . LYS A 1 143 ? -12.941 8.475 20.841 1.00 62.03 143 LYS A C 1
ATOM 1164 O O . LYS A 1 143 ? -12.245 8.955 19.953 1.00 62.03 143 LYS A O 1
ATOM 1169 N N . ASN A 1 144 ? -13.540 7.288 20.719 1.00 65.81 144 ASN A N 1
ATOM 1170 C CA . ASN A 1 144 ? -13.557 6.471 19.494 1.00 65.81 144 ASN A CA 1
ATOM 1171 C C . ASN A 1 144 ? -12.155 6.224 18.894 1.00 65.81 144 ASN A C 1
ATOM 1173 O O . ASN A 1 144 ? -11.767 6.801 17.880 1.00 65.81 144 ASN A O 1
ATOM 1177 N N . VAL A 1 145 ? -11.379 5.341 19.525 1.00 74.94 145 VAL A N 1
ATOM 1178 C CA . VAL A 1 145 ? -9.988 5.052 19.150 1.00 74.94 145 VAL A CA 1
ATOM 1179 C C . VAL A 1 145 ? -9.879 3.697 18.459 1.00 74.94 145 VAL A C 1
ATOM 1181 O O . VAL A 1 145 ? -10.340 2.680 18.973 1.00 74.94 145 VAL A O 1
ATOM 1184 N N . THR A 1 146 ? -9.185 3.651 17.318 1.00 76.50 146 THR A N 1
ATOM 1185 C CA . THR A 1 146 ? -8.711 2.376 16.754 1.00 76.50 146 THR A CA 1
ATOM 1186 C C . THR A 1 146 ? -7.468 1.925 17.521 1.00 76.50 146 THR A C 1
ATOM 1188 O O . THR A 1 146 ? -6.407 2.558 17.444 1.00 76.50 146 THR A O 1
ATOM 1191 N N . LEU A 1 147 ? -7.617 0.840 18.280 1.00 77.88 147 LEU A N 1
ATOM 1192 C CA . LEU A 1 147 ? -6.576 0.253 19.125 1.00 77.88 147 LEU A CA 1
ATOM 1193 C C . LEU A 1 147 ? -5.527 -0.486 18.295 1.00 77.88 147 LEU A C 1
ATOM 1195 O O . LEU A 1 147 ? -4.340 -0.410 18.591 1.00 77.88 147 LEU A O 1
ATOM 1199 N N . GLY A 1 148 ? -5.968 -1.145 17.230 1.00 80.75 148 GLY A N 1
ATOM 1200 C CA . GLY A 1 148 ? -5.124 -1.886 16.309 1.00 80.75 148 GLY A CA 1
ATOM 1201 C C . GLY A 1 148 ? -5.911 -2.269 15.067 1.00 80.75 148 GLY A C 1
ATOM 1202 O O . GLY A 1 148 ? -7.148 -2.246 15.057 1.00 80.75 148 GLY A O 1
ATOM 1203 N N . PHE A 1 149 ? -5.196 -2.602 13.999 1.00 85.31 149 PHE A N 1
ATOM 1204 C CA . PHE A 1 149 ? -5.830 -3.106 12.791 1.00 85.31 149 PHE A CA 1
ATOM 1205 C C . PHE A 1 149 ? -4.944 -4.100 12.055 1.00 85.31 149 PHE A C 1
ATOM 1207 O O . PHE A 1 149 ? -3.718 -4.083 12.156 1.00 85.31 149 PHE A O 1
ATOM 1214 N N . LYS A 1 150 ? -5.605 -4.937 11.262 1.00 88.44 150 LYS A N 1
ATOM 1215 C CA . LYS A 1 150 ? -5.004 -5.797 10.255 1.00 88.44 150 LYS A CA 1
ATOM 1216 C C . LYS A 1 150 ? -5.766 -5.619 8.952 1.00 88.44 150 LYS A C 1
ATOM 1218 O O . LYS A 1 150 ? -6.974 -5.840 8.898 1.00 88.44 150 LYS A O 1
ATOM 1223 N N . THR A 1 151 ? -5.055 -5.243 7.908 1.00 89.38 151 THR A N 1
ATOM 1224 C CA . THR A 1 151 ? -5.560 -5.039 6.558 1.00 89.38 151 THR A CA 1
ATOM 1225 C C . THR A 1 151 ? -4.816 -5.981 5.627 1.00 89.38 151 THR A C 1
ATOM 1227 O O . THR A 1 151 ? -3.598 -5.928 5.511 1.00 89.38 151 THR A O 1
ATOM 1230 N N . ASN A 1 152 ? -5.560 -6.843 4.946 1.00 91.88 152 ASN A N 1
ATOM 1231 C CA . ASN A 1 152 ? -5.056 -7.699 3.884 1.00 91.88 152 ASN A CA 1
ATOM 1232 C C . ASN A 1 152 ? -5.722 -7.281 2.575 1.00 91.88 152 ASN A C 1
ATOM 1234 O O . ASN A 1 152 ? -6.949 -7.176 2.506 1.00 91.88 152 ASN A O 1
ATOM 1238 N N . ILE A 1 153 ? -4.929 -7.072 1.532 1.00 92.00 153 ILE A N 1
ATOM 1239 C CA . ILE A 1 153 ? -5.410 -6.727 0.198 1.00 92.00 153 ILE A CA 1
ATOM 1240 C C . ILE A 1 153 ? -4.911 -7.786 -0.761 1.00 92.00 153 ILE A C 1
ATOM 1242 O O . ILE A 1 153 ? -3.713 -7.886 -0.968 1.00 92.00 153 ILE A O 1
ATOM 1246 N N . SER A 1 154 ? -5.801 -8.567 -1.354 1.00 93.88 154 SER A N 1
ATOM 1247 C CA . SER A 1 154 ? -5.424 -9.573 -2.349 1.00 93.88 154 SER A CA 1
ATOM 1248 C C . SER A 1 154 ? -6.123 -9.306 -3.664 1.00 93.88 154 SER A C 1
ATOM 1250 O O . SER A 1 154 ? -7.274 -8.858 -3.685 1.00 93.88 154 SER A O 1
ATOM 1252 N N . GLY A 1 155 ? -5.441 -9.591 -4.766 1.00 93.88 155 GLY A N 1
ATOM 1253 C CA . GLY A 1 155 ? -5.998 -9.323 -6.078 1.00 93.88 155 GLY A CA 1
ATOM 1254 C C . GLY A 1 155 ? -5.198 -9.896 -7.227 1.00 93.88 155 GLY A C 1
ATOM 1255 O O . GLY A 1 155 ? -4.212 -10.619 -7.051 1.00 93.88 155 GLY A O 1
ATOM 1256 N N . ILE A 1 156 ? -5.678 -9.548 -8.411 1.00 93.75 156 ILE A N 1
ATOM 1257 C CA . ILE A 1 156 ? -5.033 -9.809 -9.685 1.00 93.75 156 ILE A CA 1
ATOM 1258 C C . ILE A 1 156 ? -4.745 -8.491 -10.392 1.00 93.75 156 ILE A C 1
ATOM 1260 O O . ILE A 1 156 ? -5.498 -7.525 -10.261 1.00 93.75 156 ILE A O 1
ATOM 1264 N N . LEU A 1 157 ? -3.650 -8.476 -11.134 1.00 92.06 157 LEU A N 1
ATOM 1265 C CA . LEU A 1 157 ? -3.183 -7.375 -11.951 1.00 92.06 157 LEU A CA 1
ATOM 1266 C C . LEU A 1 157 ? -3.098 -7.882 -13.389 1.00 92.06 157 LEU A C 1
ATOM 1268 O O . LEU A 1 157 ? -2.329 -8.795 -13.675 1.00 92.06 157 LEU A O 1
ATOM 1272 N N . ALA A 1 158 ? -3.909 -7.318 -14.275 1.00 89.38 158 ALA A N 1
ATOM 1273 C CA . ALA A 1 158 ? -3.900 -7.621 -15.696 1.00 89.38 158 ALA A CA 1
ATOM 1274 C C . ALA A 1 158 ? -3.240 -6.463 -16.450 1.00 89.38 158 ALA A C 1
ATOM 1276 O O . ALA A 1 158 ? -3.758 -5.344 -16.464 1.00 89.38 158 ALA A O 1
ATOM 1277 N N . THR A 1 159 ? -2.087 -6.736 -17.052 1.00 75.25 159 THR A N 1
ATOM 1278 C CA . THR A 1 159 ? -1.462 -5.882 -18.066 1.00 75.25 159 THR A CA 1
ATOM 1279 C C . THR A 1 159 ? -2.136 -6.145 -19.414 1.00 75.25 159 THR A C 1
ATOM 1281 O O . THR A 1 159 ? -2.655 -7.238 -19.645 1.00 75.25 159 THR A O 1
ATOM 1284 N N . GLY A 1 160 ? -2.136 -5.163 -20.323 1.00 66.12 160 GLY A N 1
ATOM 1285 C CA . GLY A 1 160 ? -2.715 -5.317 -21.670 1.00 66.12 160 GLY A CA 1
ATOM 1286 C C . GLY A 1 160 ? -2.117 -6.467 -22.498 1.00 66.12 160 GLY A C 1
ATOM 1287 O O . GLY A 1 160 ? -2.705 -6.887 -23.493 1.00 66.12 160 GLY A O 1
ATOM 1288 N N . VAL A 1 161 ? -0.977 -7.009 -22.064 1.00 59.53 161 VAL A N 1
ATOM 1289 C CA . VAL A 1 161 ? -0.267 -8.137 -22.665 1.00 59.53 161 VAL A CA 1
ATOM 1290 C C . VAL A 1 161 ? 0.230 -9.048 -21.534 1.00 59.53 161 VAL A C 1
ATOM 1292 O O . VAL A 1 161 ? 0.959 -8.590 -20.658 1.00 59.53 161 VAL A O 1
ATOM 1295 N N . GLY A 1 162 ? -0.178 -10.325 -21.518 1.00 67.25 162 GLY A N 1
ATOM 1296 C CA . GLY A 1 162 ? 0.338 -11.339 -20.582 1.00 67.25 162 GLY A CA 1
ATOM 1297 C C . GLY A 1 162 ? -0.690 -12.016 -19.662 1.00 67.25 162 GLY A C 1
ATOM 1298 O O . GLY A 1 162 ? -1.890 -11.750 -19.708 1.00 67.25 162 GLY A O 1
ATOM 1299 N N . LEU A 1 163 ? -0.201 -12.952 -18.838 1.00 77.69 163 LEU A N 1
ATOM 1300 C CA . LEU A 1 163 ? -1.001 -13.621 -17.807 1.00 77.69 163 LEU A CA 1
ATOM 1301 C C . LEU A 1 163 ? -1.221 -12.686 -16.608 1.00 77.69 163 LEU A C 1
ATOM 1303 O O . LEU A 1 163 ? -0.289 -11.986 -16.210 1.00 77.69 163 LEU A O 1
ATOM 1307 N N . PRO A 1 164 ? -2.408 -12.711 -15.976 1.00 87.12 164 PRO A N 1
ATOM 1308 C CA . PRO A 1 164 ? -2.679 -11.876 -14.818 1.00 87.12 164 PRO A CA 1
ATOM 1309 C C . PRO A 1 164 ? -1.772 -12.255 -13.644 1.00 87.12 164 PRO A C 1
ATOM 1311 O O . PRO A 1 164 ? -1.704 -13.417 -13.230 1.00 87.12 164 PRO A O 1
ATOM 1314 N N . LEU A 1 165 ? -1.112 -11.252 -13.076 1.00 90.19 165 LEU A N 1
ATOM 1315 C CA . LEU A 1 165 ? -0.230 -11.395 -11.925 1.00 90.19 165 LEU A CA 1
ATOM 1316 C C . LEU A 1 165 ? -1.052 -11.395 -10.638 1.00 90.19 165 LEU A C 1
ATOM 1318 O O . LEU A 1 165 ? -2.027 -10.655 -10.517 1.00 90.19 165 LEU A O 1
ATOM 1322 N N . ARG A 1 166 ? -0.671 -12.207 -9.651 1.00 92.75 166 ARG A N 1
ATOM 1323 C CA . ARG A 1 166 ? -1.381 -12.291 -8.362 1.00 92.75 166 ARG A CA 1
ATOM 1324 C C . ARG A 1 166 ? -0.590 -11.582 -7.285 1.00 92.75 166 ARG A C 1
ATOM 1326 O O . ARG A 1 166 ? 0.615 -11.788 -7.191 1.00 92.75 166 ARG A O 1
ATOM 1333 N N . PHE A 1 167 ? -1.265 -10.829 -6.428 1.00 93.69 167 PHE A N 1
ATOM 1334 C CA . PHE A 1 167 ? -0.601 -10.120 -5.340 1.00 93.69 167 PHE A CA 1
ATOM 1335 C C . PHE A 1 167 ? -1.348 -10.229 -4.013 1.00 93.69 167 PHE A C 1
ATOM 1337 O O . PHE A 1 167 ? -2.559 -10.471 -3.969 1.00 93.69 167 PHE A O 1
ATOM 1344 N N . LEU A 1 168 ? -0.608 -9.995 -2.931 1.00 93.06 168 LEU A N 1
ATOM 1345 C CA . LEU A 1 168 ? -1.141 -9.706 -1.604 1.00 93.06 168 LEU A CA 1
ATOM 1346 C C . LEU A 1 168 ? -0.341 -8.576 -0.974 1.00 93.06 168 LEU A C 1
ATOM 1348 O O . LEU A 1 168 ? 0.884 -8.601 -0.977 1.00 93.06 168 LEU A O 1
ATOM 1352 N N . ILE A 1 169 ? -1.044 -7.641 -0.361 1.00 91.06 169 ILE A N 1
ATOM 1353 C CA . ILE A 1 169 ? -0.505 -6.599 0.501 1.00 91.06 169 ILE A CA 1
ATOM 1354 C C . ILE A 1 169 ? -1.011 -6.891 1.909 1.00 91.06 169 ILE A C 1
ATOM 1356 O O . ILE A 1 169 ? -2.196 -7.173 2.102 1.00 91.06 169 ILE A O 1
ATOM 1360 N N . TYR A 1 170 ? -0.124 -6.820 2.888 1.00 88.00 170 TYR A N 1
ATOM 1361 C CA . TYR A 1 170 ? -0.455 -6.883 4.300 1.00 88.00 170 TYR A CA 1
ATOM 1362 C C . TYR A 1 170 ? -0.037 -5.573 4.958 1.00 88.00 170 TYR A C 1
ATOM 1364 O O . TYR A 1 170 ? 1.050 -5.047 4.727 1.00 88.00 170 TYR A O 1
ATOM 1372 N N . ASP A 1 171 ? -0.925 -5.036 5.778 1.00 85.12 171 ASP A N 1
ATOM 1373 C CA . ASP A 1 171 ? -0.664 -3.861 6.588 1.00 85.12 171 ASP A CA 1
ATOM 1374 C C . ASP A 1 171 ? -1.292 -4.071 7.958 1.00 85.12 171 ASP A C 1
ATOM 1376 O O . ASP A 1 171 ? -2.472 -4.406 8.070 1.00 85.12 171 ASP A O 1
ATOM 1380 N N . SER A 1 172 ? -0.515 -3.921 9.016 1.00 81.31 172 SER A N 1
ATOM 1381 C CA . SER A 1 172 ? -1.017 -4.100 10.371 1.00 81.31 172 SER A CA 1
ATOM 1382 C C . SER A 1 172 ? -0.365 -3.133 11.326 1.00 81.31 172 SER A C 1
ATOM 1384 O O . SER A 1 172 ? 0.824 -2.852 11.209 1.00 81.31 172 SER A O 1
ATOM 1386 N N . THR A 1 173 ? -1.127 -2.702 12.319 1.00 79.12 173 THR A N 1
ATOM 1387 C CA . THR A 1 173 ? -0.589 -1.996 13.473 1.00 79.12 173 THR A CA 1
ATOM 1388 C C . THR A 1 173 ? -0.855 -2.821 14.712 1.00 79.12 173 THR A C 1
ATOM 1390 O O . THR A 1 173 ? -2.013 -3.105 15.033 1.00 79.12 173 THR A O 1
ATOM 1393 N N . VAL A 1 174 ? 0.226 -3.194 15.395 1.00 66.25 174 VAL A N 1
ATOM 1394 C CA . VAL A 1 174 ? 0.174 -3.878 16.684 1.00 66.25 174 VAL A CA 1
ATOM 1395 C C . VAL A 1 174 ? 0.462 -2.847 17.763 1.00 66.25 174 VAL A C 1
ATOM 1397 O O . VAL A 1 174 ? 1.431 -2.092 17.687 1.00 66.25 174 VAL A O 1
ATOM 1400 N N . ASN A 1 175 ? -0.420 -2.787 18.755 1.00 63.19 175 ASN A N 1
ATOM 1401 C CA . ASN A 1 175 ? -0.197 -1.993 19.949 1.00 63.19 175 ASN A CA 1
ATOM 1402 C C . ASN A 1 175 ? 0.434 -2.928 20.985 1.00 63.19 175 ASN A C 1
ATOM 1404 O O . ASN A 1 175 ? -0.229 -3.858 21.449 1.00 63.19 175 ASN A O 1
ATOM 1408 N N . ASN A 1 176 ? 1.716 -2.741 21.298 1.00 53.00 176 ASN A N 1
ATOM 1409 C CA . ASN A 1 176 ? 2.373 -3.551 22.319 1.00 53.00 176 ASN A CA 1
ATOM 1410 C C . ASN A 1 176 ? 1.826 -3.131 23.696 1.00 53.00 176 ASN A C 1
ATOM 1412 O O . ASN A 1 176 ? 2.027 -2.011 24.148 1.00 53.00 176 ASN A O 1
ATOM 1416 N N . ASN A 1 177 ? 1.047 -4.040 24.284 1.00 42.41 177 ASN A N 1
ATOM 1417 C CA . ASN A 1 177 ? 0.288 -3.987 25.537 1.00 42.41 177 ASN A CA 1
ATOM 1418 C C . ASN A 1 177 ? 0.569 -2.846 26.553 1.00 42.41 177 ASN A C 1
ATOM 1420 O O . ASN A 1 177 ? 1.679 -2.658 27.039 1.00 42.41 177 ASN A O 1
ATOM 1424 N N . ASN A 1 178 ? -0.542 -2.270 27.037 1.00 38.97 178 ASN A N 1
ATOM 1425 C CA . ASN A 1 178 ? -0.793 -1.810 28.414 1.00 38.97 178 ASN A CA 1
ATOM 1426 C C . ASN A 1 178 ? -0.232 -0.484 28.951 1.00 38.97 178 ASN A C 1
ATOM 1428 O O . ASN A 1 178 ? -0.506 -0.186 30.113 1.00 38.97 178 ASN A O 1
ATOM 1432 N N . SER A 1 179 ? 0.458 0.373 28.201 1.00 37.66 179 SER A N 1
ATOM 1433 C CA . SER A 1 179 ? 0.825 1.695 28.748 1.00 37.66 179 SER A CA 1
ATOM 1434 C C . SER A 1 179 ? 1.005 2.746 27.657 1.00 37.66 179 SER A C 1
ATOM 1436 O O . SER A 1 179 ? 1.940 2.665 26.874 1.00 37.66 179 SER A O 1
ATOM 1438 N N . TYR A 1 180 ? 0.135 3.759 27.672 1.00 32.97 180 TYR A N 1
ATOM 1439 C CA . TYR A 1 180 ? 0.208 5.002 26.895 1.00 32.97 180 TYR A CA 1
ATOM 1440 C C . TYR A 1 180 ? 0.093 4.915 25.350 1.00 32.97 180 TYR A C 1
ATOM 1442 O O . TYR A 1 180 ? 0.660 4.037 24.699 1.00 32.97 180 TYR A O 1
ATOM 1450 N N . PRO A 1 181 ? -0.612 5.873 24.714 1.00 40.03 181 PRO A N 1
ATOM 1451 C CA . PRO A 1 181 ? -0.646 6.027 23.262 1.00 40.03 181 PRO A CA 1
ATOM 1452 C C . PRO A 1 181 ? 0.713 6.548 22.770 1.00 40.03 181 PRO A C 1
ATOM 1454 O O . PRO A 1 181 ? 0.934 7.752 22.702 1.00 40.03 181 PRO A O 1
ATOM 1457 N N . GLY A 1 182 ? 1.652 5.653 22.459 1.00 45.19 182 GLY A N 1
ATOM 1458 C CA . GLY A 1 182 ? 2.980 6.074 21.993 1.00 45.19 182 GLY A CA 1
ATOM 1459 C C . GLY A 1 182 ? 3.694 5.096 21.068 1.00 45.19 182 GLY A C 1
ATOM 1460 O O . GLY A 1 182 ? 4.261 5.525 20.068 1.00 45.19 182 GLY A O 1
ATOM 1461 N N . ASN A 1 183 ? 3.620 3.790 21.336 1.00 49.00 183 ASN A N 1
ATOM 1462 C CA . ASN A 1 183 ? 4.407 2.797 20.599 1.00 49.00 183 ASN A CA 1
ATOM 1463 C C . ASN A 1 183 ? 3.508 1.893 19.751 1.00 49.00 183 ASN A C 1
ATOM 1465 O O . ASN A 1 183 ? 3.262 0.734 20.078 1.00 49.00 183 ASN A O 1
ATOM 1469 N N . LYS A 1 184 ? 3.003 2.456 18.651 1.00 60.84 184 LYS A N 1
ATOM 1470 C CA . LYS A 1 184 ? 2.365 1.686 17.581 1.00 60.84 184 LYS A CA 1
ATOM 1471 C C . LYS A 1 184 ? 3.452 1.220 16.619 1.00 60.84 184 LYS A C 1
ATOM 1473 O O . LYS A 1 184 ? 4.090 2.050 15.982 1.00 60.84 184 LYS A O 1
ATOM 1478 N N . GLU A 1 185 ? 3.647 -0.087 16.503 1.00 66.75 185 GLU A N 1
ATOM 1479 C CA . GLU A 1 185 ? 4.470 -0.652 15.434 1.00 66.75 185 GLU A CA 1
ATOM 1480 C C . GLU A 1 185 ? 3.563 -0.920 14.236 1.00 66.75 185 GLU A C 1
ATOM 1482 O O . GLU A 1 185 ? 2.626 -1.722 14.321 1.00 66.75 185 GLU A O 1
ATOM 1487 N N . ARG A 1 186 ? 3.807 -0.229 13.118 1.00 70.38 186 ARG A N 1
ATOM 1488 C CA . ARG A 1 186 ? 3.208 -0.598 11.839 1.00 70.38 186 ARG A CA 1
ATOM 1489 C C . ARG A 1 186 ? 4.114 -1.602 11.148 1.00 70.38 186 ARG A C 1
ATOM 1491 O O . ARG A 1 186 ? 5.339 -1.522 11.236 1.00 70.38 186 ARG A O 1
ATOM 1498 N N . ILE A 1 187 ? 3.500 -2.536 10.441 1.00 73.56 187 ILE A N 1
ATOM 1499 C CA . ILE A 1 187 ? 4.150 -3.476 9.538 1.00 73.56 187 ILE A CA 1
ATOM 1500 C C . ILE A 1 187 ? 3.395 -3.394 8.222 1.00 73.56 187 ILE A C 1
ATOM 1502 O O . ILE A 1 187 ? 2.243 -3.820 8.158 1.00 73.56 187 ILE A O 1
ATOM 1506 N N . THR A 1 188 ? 4.048 -2.879 7.185 1.00 78.50 188 THR A N 1
ATOM 1507 C CA . THR A 1 188 ? 3.503 -2.834 5.823 1.00 78.50 188 THR A CA 1
ATOM 1508 C C . THR A 1 188 ? 4.411 -3.610 4.874 1.00 78.50 188 THR A C 1
ATOM 1510 O O . THR A 1 188 ? 5.625 -3.410 4.868 1.00 78.50 188 THR A O 1
ATOM 1513 N N . GLY A 1 189 ? 3.829 -4.473 4.043 1.00 80.19 189 GLY A N 1
ATOM 1514 C CA . GLY A 1 189 ? 4.549 -5.149 2.970 1.00 80.19 189 GLY A CA 1
ATOM 1515 C C . GLY A 1 189 ? 3.631 -5.828 1.958 1.00 80.19 189 GLY A C 1
ATOM 1516 O O . GLY A 1 189 ? 2.409 -5.829 2.103 1.00 80.19 189 GLY A O 1
ATOM 1517 N N . TRP A 1 190 ? 4.208 -6.380 0.895 1.00 85.62 190 TRP A N 1
ATOM 1518 C CA . TRP A 1 190 ? 3.481 -7.090 -0.149 1.00 85.62 190 TRP A CA 1
ATOM 1519 C C . TRP A 1 190 ? 4.315 -8.166 -0.846 1.00 85.62 190 TRP A C 1
ATOM 1521 O O . TRP A 1 190 ? 5.544 -8.158 -0.785 1.00 85.62 190 TRP A O 1
ATOM 1531 N N . TYR A 1 191 ? 3.614 -9.076 -1.526 1.00 87.44 191 TYR A N 1
ATOM 1532 C CA . TYR A 1 191 ? 4.164 -10.031 -2.486 1.00 87.44 191 TYR A CA 1
ATOM 1533 C C . TYR A 1 191 ? 3.416 -9.959 -3.829 1.00 87.44 191 TYR A C 1
ATOM 1535 O O . TYR A 1 191 ? 2.204 -9.730 -3.859 1.00 87.44 191 TYR A O 1
ATOM 1543 N N . LEU A 1 192 ? 4.130 -10.171 -4.935 1.00 87.62 192 LEU A N 1
ATOM 1544 C CA . LEU A 1 192 ? 3.609 -10.290 -6.300 1.00 87.62 192 LEU A CA 1
ATOM 1545 C C . LEU A 1 192 ? 4.212 -11.536 -6.945 1.00 87.62 192 LEU A C 1
ATOM 1547 O O . LEU A 1 192 ? 5.429 -11.654 -7.057 1.00 87.62 192 LEU A O 1
ATOM 1551 N N . LEU A 1 193 ? 3.358 -12.439 -7.409 1.00 84.62 193 LEU A N 1
ATOM 1552 C CA . LEU A 1 193 ? 3.764 -13.604 -8.183 1.00 84.62 193 LEU A CA 1
ATOM 1553 C C . LEU A 1 193 ? 3.831 -13.217 -9.660 1.00 84.62 193 LEU A C 1
ATOM 1555 O O . LEU A 1 193 ? 2.811 -12.856 -10.254 1.00 84.62 193 LEU A O 1
ATOM 1559 N N . THR A 1 194 ? 5.028 -13.293 -10.238 1.00 77.56 194 THR A N 1
ATOM 1560 C CA . THR A 1 194 ? 5.274 -13.104 -11.673 1.00 77.56 194 THR A CA 1
ATOM 1561 C C . THR A 1 194 ? 5.446 -14.453 -12.372 1.00 77.56 194 THR A C 1
ATOM 1563 O O . THR A 1 194 ? 5.522 -15.491 -11.718 1.00 77.56 194 THR A O 1
ATOM 1566 N N . GLY A 1 195 ? 5.496 -14.461 -13.709 1.00 67.75 195 GLY A N 1
ATOM 1567 C CA . GLY A 1 195 ? 5.678 -15.701 -14.475 1.00 67.75 195 GLY A CA 1
ATOM 1568 C C . GLY A 1 195 ? 7.012 -16.410 -14.211 1.00 67.75 195 GLY A C 1
ATOM 1569 O O . GLY A 1 195 ? 7.069 -17.632 -14.291 1.00 67.75 195 GLY A O 1
ATOM 1570 N N . ASN A 1 196 ? 8.059 -15.655 -13.858 1.00 69.12 196 ASN A N 1
ATOM 1571 C CA . ASN A 1 196 ? 9.418 -16.182 -13.699 1.00 69.12 196 ASN A CA 1
ATOM 1572 C C . ASN A 1 196 ? 9.922 -16.154 -12.248 1.00 69.12 196 ASN A C 1
ATOM 1574 O O . ASN A 1 196 ? 10.911 -16.811 -11.941 1.00 69.12 196 ASN A O 1
ATOM 1578 N N . ASP A 1 197 ? 9.293 -15.359 -11.379 1.00 74.75 197 ASP A N 1
ATOM 1579 C CA . ASP A 1 197 ? 9.815 -15.045 -10.045 1.00 74.75 197 ASP A CA 1
ATOM 1580 C C . ASP A 1 197 ? 8.737 -14.454 -9.115 1.00 74.75 197 ASP A C 1
ATOM 1582 O O . ASP A 1 197 ? 7.642 -14.098 -9.554 1.00 74.75 197 ASP A O 1
ATOM 1586 N N . SER A 1 198 ? 9.045 -14.289 -7.832 1.00 81.75 198 SER A N 1
ATOM 1587 C CA . SER A 1 198 ? 8.225 -13.538 -6.881 1.00 81.75 198 SER A CA 1
ATOM 1588 C C . SER A 1 198 ? 8.913 -12.232 -6.500 1.00 81.75 198 SER A C 1
ATOM 1590 O O . SER A 1 198 ? 10.063 -12.231 -6.076 1.00 81.75 198 SER A O 1
ATOM 1592 N N . LEU A 1 199 ? 8.192 -11.118 -6.599 1.00 87.62 199 LEU A N 1
ATOM 1593 C CA . LEU A 1 199 ? 8.632 -9.856 -6.012 1.00 87.62 199 LEU A CA 1
ATOM 1594 C C . LEU A 1 199 ? 8.044 -9.731 -4.613 1.00 87.62 199 LEU A C 1
ATOM 1596 O O . LEU A 1 199 ? 6.873 -10.048 -4.396 1.00 87.62 199 LEU A O 1
ATOM 1600 N N . TYR A 1 200 ? 8.833 -9.236 -3.673 1.00 86.56 200 TYR A N 1
ATOM 1601 C CA . TYR A 1 200 ? 8.380 -8.995 -2.310 1.00 86.56 200 TYR A CA 1
ATOM 1602 C C . TYR A 1 200 ? 9.006 -7.730 -1.756 1.00 86.56 200 TYR A C 1
ATOM 1604 O O . TYR A 1 200 ? 10.058 -7.273 -2.213 1.00 86.56 200 TYR A O 1
ATOM 1612 N N . THR A 1 201 ? 8.348 -7.154 -0.758 1.00 85.31 201 THR A N 1
ATOM 1613 C CA . THR A 1 201 ? 8.914 -6.015 -0.049 1.00 85.31 201 THR A CA 1
ATOM 1614 C C . THR A 1 201 ? 9.683 -6.405 1.185 1.00 85.31 201 THR A C 1
ATOM 1616 O O . THR A 1 201 ? 9.250 -7.268 1.946 1.00 85.31 201 THR A O 1
ATOM 1619 N N . GLU A 1 202 ? 10.721 -5.634 1.466 1.00 82.56 202 GLU A N 1
ATOM 1620 C CA . GLU A 1 202 ? 11.312 -5.547 2.793 1.00 82.56 202 GLU A CA 1
ATOM 1621 C C . GLU A 1 202 ? 11.053 -4.157 3.401 1.00 82.56 202 GLU A C 1
ATOM 1623 O O . GLU A 1 202 ? 11.074 -3.149 2.682 1.00 82.56 202 GLU A O 1
ATOM 1628 N N . PRO A 1 203 ? 10.781 -4.075 4.715 1.00 74.62 203 PRO A N 1
ATOM 1629 C CA . PRO A 1 203 ? 10.592 -2.799 5.386 1.00 74.62 203 PRO A CA 1
ATOM 1630 C C . PRO A 1 203 ? 11.906 -2.020 5.420 1.00 74.62 203 PRO A C 1
ATOM 1632 O O . PRO A 1 203 ? 12.994 -2.595 5.522 1.00 74.62 203 PRO A O 1
ATOM 1635 N N . VAL A 1 204 ? 11.816 -0.693 5.403 1.00 70.88 204 VAL A N 1
ATOM 1636 C CA . VAL A 1 204 ? 13.004 0.140 5.595 1.00 70.88 204 VAL A CA 1
ATOM 1637 C C . VAL A 1 204 ? 13.388 0.148 7.067 1.00 70.88 204 VAL A C 1
ATOM 1639 O O . VAL A 1 204 ? 12.709 0.735 7.902 1.00 70.88 204 VAL A O 1
ATOM 1642 N N . MET A 1 205 ? 14.491 -0.524 7.388 1.00 64.25 205 MET A N 1
ATOM 1643 C CA . MET A 1 205 ? 15.041 -0.546 8.739 1.00 64.25 205 MET A CA 1
ATOM 1644 C C . MET A 1 205 ? 16.081 0.561 8.905 1.00 64.25 205 MET A C 1
ATOM 1646 O O . MET A 1 205 ? 17.042 0.643 8.142 1.00 64.25 205 MET A O 1
ATOM 1650 N N . THR A 1 206 ? 15.911 1.393 9.933 1.00 56.44 206 THR A N 1
ATOM 1651 C CA . THR A 1 206 ? 16.961 2.314 10.387 1.00 56.44 206 THR A CA 1
ATOM 1652 C C . THR A 1 206 ? 17.652 1.688 11.604 1.00 56.44 206 THR A C 1
ATOM 1654 O O . THR A 1 206 ? 16.957 1.191 12.492 1.00 56.44 206 THR A O 1
ATOM 1657 N N . PRO A 1 207 ? 18.994 1.695 11.710 1.00 51.03 207 PRO A N 1
ATOM 1658 C CA . PRO A 1 207 ? 19.679 1.191 12.899 1.00 51.03 207 PRO A CA 1
ATOM 1659 C C . PRO A 1 207 ? 19.130 1.837 14.181 1.00 51.03 207 PRO A C 1
ATOM 1661 O O . PRO A 1 207 ? 19.057 3.062 14.284 1.00 51.03 207 PRO A O 1
ATOM 1664 N N . GLY A 1 208 ? 18.708 1.010 15.142 1.00 51.59 208 GLY A N 1
ATOM 1665 C CA . GLY A 1 208 ? 18.113 1.452 16.411 1.00 51.59 208 GLY A CA 1
ATOM 1666 C C . GLY A 1 208 ? 16.619 1.797 16.359 1.00 51.59 208 GLY A C 1
ATOM 1667 O O . GLY A 1 208 ? 16.070 2.227 17.371 1.00 51.59 208 GLY A O 1
ATOM 1668 N N . LYS A 1 209 ? 15.955 1.621 15.209 1.00 51.59 209 LYS A N 1
ATOM 1669 C CA . LYS A 1 209 ? 14.542 1.947 14.996 1.00 51.59 209 LYS A CA 1
ATOM 1670 C C . LYS A 1 209 ? 13.888 0.959 14.019 1.00 51.59 209 LYS A C 1
ATOM 1672 O O . LYS A 1 209 ? 14.082 1.049 12.806 1.00 51.59 209 LYS A O 1
ATOM 1677 N N . VAL A 1 210 ? 13.074 0.041 14.539 1.00 44.38 210 VAL A N 1
ATOM 1678 C CA . VAL A 1 210 ? 12.206 -0.829 13.725 1.00 44.38 210 VAL A CA 1
ATOM 1679 C C . VAL A 1 210 ? 10.995 -0.002 13.279 1.00 44.38 210 VAL A C 1
ATOM 1681 O O . VAL A 1 210 ? 9.922 -0.104 13.854 1.00 44.38 210 VAL A O 1
ATOM 1684 N N . PHE A 1 211 ? 11.169 0.894 12.306 1.00 47.84 211 PHE A N 1
ATOM 1685 C CA . PHE A 1 211 ? 10.054 1.681 11.766 1.00 47.84 211 PHE A CA 1
ATOM 1686 C C . PHE A 1 211 ? 9.838 1.348 10.294 1.00 47.84 211 PHE A C 1
ATOM 1688 O O . PHE A 1 211 ? 10.406 1.997 9.417 1.00 47.84 211 PHE A O 1
ATOM 1695 N N . SER A 1 212 ? 8.970 0.366 10.026 1.00 54.66 212 SER A N 1
ATOM 1696 C CA . SER A 1 212 ? 8.463 0.109 8.666 1.00 54.66 212 SER A CA 1
ATOM 1697 C C . SER A 1 212 ? 7.598 1.267 8.127 1.00 54.66 212 SER A C 1
ATOM 1699 O O . SER A 1 212 ? 7.341 1.375 6.932 1.00 54.66 212 SER A O 1
ATOM 1701 N N . ASP A 1 213 ? 7.232 2.199 9.004 1.00 58.97 213 ASP A N 1
ATOM 1702 C CA . ASP A 1 213 ? 6.485 3.431 8.755 1.00 58.97 213 ASP A CA 1
ATOM 1703 C C . ASP A 1 213 ? 7.192 4.387 7.781 1.00 58.97 213 ASP A C 1
ATOM 1705 O O . ASP A 1 213 ? 6.580 5.322 7.267 1.00 58.97 213 ASP A O 1
ATOM 1709 N N . GLN A 1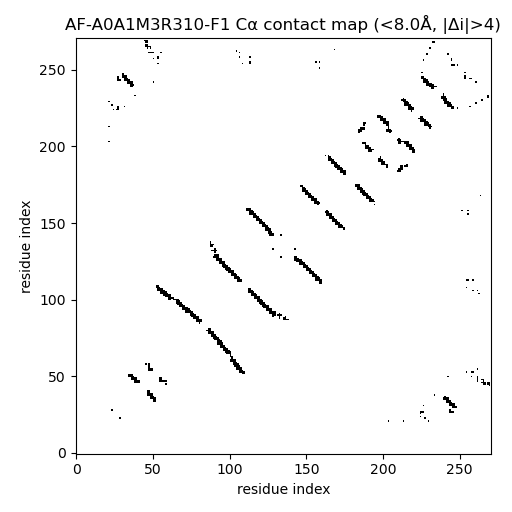 214 ? 8.487 4.179 7.520 1.00 68.56 214 GLN A N 1
ATOM 1710 C CA . GLN A 1 214 ? 9.265 5.025 6.616 1.00 68.56 214 GLN A CA 1
ATOM 1711 C C . GLN A 1 214 ? 9.091 4.647 5.140 1.00 68.56 214 GLN A C 1
ATOM 1713 O O . GLN A 1 214 ? 9.337 5.483 4.265 1.00 68.56 214 GLN A O 1
ATOM 1718 N N . GLY A 1 215 ? 8.663 3.418 4.846 1.00 77.75 215 GLY A N 1
ATOM 1719 C CA . GLY A 1 215 ? 8.515 2.920 3.485 1.00 77.75 215 GLY A CA 1
ATOM 1720 C C . GLY A 1 215 ? 8.934 1.464 3.309 1.00 77.75 215 GLY A C 1
ATOM 1721 O O . GLY A 1 215 ? 9.262 0.761 4.265 1.00 77.75 215 GLY A O 1
ATOM 1722 N N . VAL A 1 216 ? 8.972 1.036 2.050 1.00 85.81 216 VAL A N 1
ATOM 1723 C CA . VAL A 1 216 ? 9.314 -0.328 1.635 1.00 85.81 216 VAL A CA 1
ATOM 1724 C C . VAL A 1 216 ? 10.318 -0.325 0.483 1.00 85.81 216 VAL A C 1
ATOM 1726 O O . VAL A 1 216 ? 10.234 0.513 -0.418 1.00 85.81 216 VAL A O 1
ATOM 1729 N N . PHE A 1 217 ? 11.244 -1.281 0.486 1.00 88.25 217 PHE A N 1
ATOM 1730 C CA . PHE A 1 217 ? 12.032 -1.657 -0.691 1.00 88.25 217 PHE A CA 1
ATOM 1731 C C . PHE A 1 217 ? 11.382 -2.850 -1.375 1.00 88.25 217 PHE A C 1
ATOM 1733 O O . PHE A 1 217 ? 10.775 -3.673 -0.702 1.00 88.25 217 PHE A O 1
ATOM 1740 N N . VAL A 1 218 ? 11.527 -2.960 -2.691 1.00 89.50 218 VAL A N 1
ATOM 1741 C CA . VAL A 1 218 ? 11.075 -4.104 -3.490 1.00 89.50 218 VAL A CA 1
ATOM 1742 C C . VAL A 1 218 ? 12.293 -4.876 -3.949 1.00 89.50 218 VAL A C 1
ATOM 1744 O O . VAL A 1 218 ? 13.204 -4.286 -4.537 1.00 89.50 218 VAL A O 1
ATOM 1747 N N . LYS A 1 219 ? 12.281 -6.184 -3.719 1.00 88.44 219 LYS A N 1
ATOM 1748 C CA . LYS A 1 219 ? 13.321 -7.104 -4.160 1.00 88.44 219 LYS A CA 1
ATOM 1749 C C . LYS A 1 219 ? 12.845 -7.985 -5.304 1.00 88.44 219 LYS A C 1
ATOM 1751 O O . LYS A 1 219 ? 11.669 -8.351 -5.357 1.00 88.44 219 LYS A O 1
ATOM 1756 N N . ASP A 1 220 ? 13.766 -8.301 -6.207 1.00 83.81 220 ASP A N 1
ATOM 1757 C CA . ASP A 1 220 ? 13.631 -9.454 -7.095 1.00 83.81 220 ASP A CA 1
ATOM 1758 C C . ASP A 1 220 ? 14.116 -10.737 -6.394 1.00 83.81 220 ASP A C 1
ATOM 1760 O O . ASP A 1 220 ? 14.749 -10.679 -5.339 1.00 83.81 220 ASP A O 1
ATOM 1764 N N . GLY A 1 221 ? 13.846 -11.912 -6.961 1.00 72.88 221 GLY A N 1
ATOM 1765 C CA . GLY A 1 221 ? 14.289 -13.199 -6.413 1.00 72.88 221 GLY A CA 1
ATOM 1766 C C . GLY A 1 221 ? 15.800 -13.429 -6.486 1.00 72.88 221 GLY A C 1
ATOM 1767 O O . GLY A 1 221 ? 16.281 -14.475 -6.057 1.00 72.88 221 GLY A O 1
ATOM 1768 N N . LYS A 1 222 ? 16.571 -12.456 -6.993 1.00 77.44 222 LYS A N 1
ATOM 1769 C CA . LYS A 1 222 ? 18.038 -12.402 -6.890 1.00 77.44 222 LYS A CA 1
ATOM 1770 C C . LYS A 1 222 ? 18.498 -11.515 -5.725 1.00 77.44 222 LYS A C 1
ATOM 1772 O O . LYS A 1 222 ? 19.675 -11.165 -5.661 1.00 77.44 222 LYS A O 1
ATOM 1777 N N . ASP A 1 223 ? 17.579 -11.155 -4.827 1.00 72.00 223 ASP A N 1
ATOM 1778 C CA . ASP A 1 223 ? 17.784 -10.294 -3.659 1.00 72.00 223 ASP A CA 1
ATOM 1779 C C . ASP A 1 223 ? 18.253 -8.865 -3.998 1.00 72.00 223 ASP A C 1
ATOM 1781 O O . ASP A 1 223 ? 18.723 -8.126 -3.126 1.00 72.00 223 ASP A O 1
ATOM 1785 N N . LYS A 1 224 ? 18.086 -8.427 -5.253 1.00 82.75 224 LYS A N 1
ATOM 1786 C CA . LYS A 1 224 ? 18.420 -7.066 -5.673 1.00 82.75 224 LYS A CA 1
ATOM 1787 C C . LYS A 1 224 ? 17.250 -6.134 -5.428 1.00 82.75 224 LYS A C 1
ATOM 1789 O O . LYS A 1 224 ? 16.111 -6.433 -5.786 1.00 82.75 224 LYS A O 1
ATOM 1794 N N . ARG A 1 225 ? 17.532 -4.955 -4.872 1.00 89.19 225 ARG A N 1
ATOM 1795 C CA . ARG A 1 225 ? 16.533 -3.892 -4.739 1.00 89.19 225 ARG A CA 1
ATOM 1796 C C . ARG A 1 225 ? 16.267 -3.276 -6.105 1.00 89.19 225 ARG A C 1
ATOM 1798 O O . ARG A 1 225 ? 17.166 -2.741 -6.753 1.00 89.19 225 ARG A O 1
ATOM 1805 N N . ILE A 1 226 ? 15.018 -3.363 -6.545 1.00 90.69 226 ILE A N 1
ATOM 1806 C CA . ILE A 1 226 ? 14.593 -2.881 -7.865 1.00 90.69 226 ILE A CA 1
ATOM 1807 C C . ILE A 1 226 ? 13.639 -1.692 -7.806 1.00 90.69 226 ILE A C 1
ATOM 1809 O O . ILE A 1 226 ? 13.450 -0.993 -8.802 1.00 90.69 226 ILE A O 1
ATOM 1813 N N . ALA A 1 227 ? 13.051 -1.436 -6.642 1.00 91.38 227 ALA A N 1
ATOM 1814 C CA . ALA A 1 227 ? 12.218 -0.270 -6.409 1.00 91.38 227 ALA A CA 1
ATOM 1815 C C . ALA A 1 227 ? 12.162 0.083 -4.921 1.00 91.38 227 ALA A C 1
ATOM 1817 O O . ALA A 1 227 ? 12.506 -0.721 -4.055 1.00 91.38 227 ALA A O 1
ATOM 1818 N N . ALA A 1 228 ? 11.692 1.288 -4.624 1.00 90.94 228 ALA A N 1
ATOM 1819 C CA . ALA A 1 228 ? 11.430 1.746 -3.271 1.00 90.94 228 ALA A CA 1
ATOM 1820 C C . ALA A 1 228 ? 10.227 2.687 -3.239 1.00 90.94 228 ALA A C 1
ATOM 1822 O O . ALA A 1 228 ? 10.029 3.491 -4.150 1.00 90.94 228 ALA A O 1
ATOM 1823 N N . LEU A 1 229 ? 9.461 2.630 -2.156 1.00 89.31 229 LEU A N 1
ATOM 1824 C CA . LEU A 1 229 ? 8.389 3.566 -1.850 1.00 89.31 229 LEU A CA 1
ATOM 1825 C C . LEU A 1 229 ? 8.639 4.136 -0.461 1.00 89.31 229 LEU A C 1
ATOM 1827 O O . LEU A 1 229 ? 8.614 3.403 0.520 1.00 89.31 229 LEU A O 1
ATOM 1831 N N . LYS A 1 230 ? 8.846 5.448 -0.372 1.00 87.44 230 LYS A N 1
ATOM 1832 C CA . LYS A 1 230 ? 8.879 6.180 0.893 1.00 87.44 230 LYS A CA 1
ATOM 1833 C C . LYS A 1 230 ? 7.478 6.678 1.214 1.00 87.44 230 LYS A C 1
ATOM 1835 O O . LYS A 1 230 ? 6.887 7.423 0.422 1.00 87.44 230 LYS A O 1
ATOM 1840 N N . PHE A 1 231 ? 6.978 6.307 2.387 1.00 82.50 231 PHE A N 1
ATOM 1841 C CA . PHE A 1 231 ? 5.698 6.806 2.869 1.00 82.50 231 PHE A CA 1
ATOM 1842 C C . PHE A 1 231 ? 5.813 8.273 3.290 1.00 82.50 231 PHE A C 1
ATOM 1844 O O . PHE A 1 231 ? 6.840 8.733 3.795 1.00 82.50 231 PHE A O 1
ATOM 1851 N N . GLY A 1 232 ? 4.748 9.017 3.017 1.00 77.38 232 GLY A N 1
ATOM 1852 C CA . GLY A 1 232 ? 4.591 10.409 3.398 1.00 77.38 232 GLY A CA 1
ATOM 1853 C C . GLY A 1 232 ? 3.307 10.621 4.190 1.00 77.38 232 GLY A C 1
ATOM 1854 O O . GLY A 1 232 ? 2.570 9.685 4.482 1.00 77.38 232 GLY A O 1
ATOM 1855 N N . VAL A 1 233 ? 3.014 11.877 4.501 1.00 72.88 233 VAL A N 1
ATOM 1856 C CA . VAL A 1 233 ? 1.762 12.297 5.129 1.00 72.88 233 VAL A CA 1
ATOM 1857 C C . VAL A 1 233 ? 0.949 13.068 4.093 1.00 72.88 233 VAL A C 1
ATOM 1859 O O . VAL A 1 233 ? 1.437 14.022 3.482 1.00 72.88 233 VAL A O 1
ATOM 1862 N N . ALA A 1 234 ? -0.293 12.641 3.858 1.00 63.03 234 ALA A N 1
ATOM 1863 C CA . ALA A 1 234 ? -1.171 13.283 2.885 1.00 63.03 234 ALA A CA 1
ATOM 1864 C C . ALA A 1 234 ? -1.379 14.768 3.234 1.00 63.03 234 ALA A C 1
ATOM 1866 O O . ALA A 1 234 ? -1.619 15.115 4.386 1.00 63.03 234 ALA A O 1
ATOM 1867 N N . GLY A 1 235 ? -1.249 15.659 2.247 1.00 58.69 235 GLY A N 1
ATOM 1868 C CA . GLY A 1 235 ? -1.379 17.108 2.454 1.00 58.69 235 GLY A CA 1
ATOM 1869 C C . GLY A 1 235 ? -0.194 17.781 3.163 1.00 58.69 235 GLY A C 1
ATOM 1870 O O . GLY A 1 235 ? -0.125 19.008 3.176 1.00 58.69 235 GLY A O 1
ATOM 1871 N N . ASN A 1 236 ? 0.776 17.023 3.685 1.00 63.50 236 ASN A N 1
ATOM 1872 C CA . ASN A 1 236 ? 1.975 17.576 4.304 1.00 63.50 236 ASN A CA 1
ATOM 1873 C C . ASN A 1 236 ? 3.114 17.686 3.279 1.00 63.50 236 ASN A C 1
ATOM 1875 O O . ASN A 1 236 ? 3.775 16.707 2.929 1.00 63.50 236 ASN A O 1
ATOM 1879 N N . LEU A 1 237 ? 3.371 18.908 2.812 1.00 60.09 237 LEU A N 1
ATOM 1880 C CA . LEU A 1 237 ? 4.423 19.181 1.828 1.00 60.09 237 LEU A CA 1
ATOM 1881 C C . LEU A 1 237 ? 5.843 18.935 2.363 1.00 60.09 237 LEU A C 1
ATOM 1883 O O . LEU A 1 237 ? 6.751 18.735 1.555 1.00 60.09 237 LEU A O 1
ATOM 1887 N N . SER A 1 238 ? 6.023 18.910 3.687 1.00 54.16 238 SER A N 1
ATOM 1888 C CA . SER A 1 238 ? 7.303 18.632 4.347 1.00 54.16 238 SER A CA 1
ATOM 1889 C C . SER A 1 238 ? 7.621 17.134 4.407 1.00 54.16 238 SER A C 1
ATOM 1891 O O . SER A 1 238 ? 8.790 16.761 4.467 1.00 54.16 238 SER A O 1
ATOM 1893 N N . PHE A 1 239 ? 6.603 16.269 4.319 1.00 70.75 239 PHE A N 1
ATOM 1894 C CA . PHE A 1 239 ? 6.752 14.810 4.317 1.00 70.75 239 PHE A CA 1
ATOM 1895 C C . PHE A 1 239 ? 5.997 14.166 3.145 1.00 70.75 239 PHE A C 1
ATOM 1897 O O . PHE A 1 239 ? 5.055 13.408 3.365 1.00 70.75 239 PHE A O 1
ATOM 1904 N N . PRO A 1 240 ? 6.369 14.454 1.885 1.00 73.12 240 PRO A N 1
ATOM 1905 C CA . PRO A 1 240 ? 5.673 13.898 0.736 1.00 73.12 240 PRO A CA 1
ATOM 1906 C C . PRO A 1 240 ? 6.083 12.444 0.479 1.00 73.12 240 PRO A C 1
ATOM 1908 O O . PRO A 1 240 ? 7.180 12.003 0.833 1.00 73.12 240 PRO A O 1
ATOM 1911 N N . TYR A 1 241 ? 5.199 11.730 -0.208 1.00 84.94 241 TYR A N 1
ATOM 1912 C CA . TYR A 1 241 ? 5.456 10.398 -0.734 1.00 84.94 241 TYR A CA 1
ATOM 1913 C C . TYR A 1 241 ? 6.469 10.456 -1.889 1.00 84.94 241 TYR A C 1
ATOM 1915 O O . TYR A 1 241 ? 6.391 11.340 -2.752 1.00 84.94 241 TYR A O 1
ATOM 1923 N N . TYR A 1 242 ? 7.395 9.497 -1.926 1.00 89.56 242 TYR A N 1
ATOM 1924 C CA . TYR A 1 242 ? 8.353 9.340 -3.025 1.00 89.56 242 TYR A CA 1
ATOM 1925 C C . TYR A 1 242 ? 8.424 7.894 -3.493 1.00 89.56 242 TYR A C 1
ATOM 1927 O O . TYR A 1 242 ? 8.392 6.986 -2.669 1.00 89.56 242 TYR A O 1
ATOM 1935 N N . ALA A 1 243 ? 8.590 7.695 -4.795 1.00 91.50 243 ALA A N 1
ATOM 1936 C CA . ALA A 1 243 ? 8.863 6.393 -5.384 1.00 91.50 243 ALA A CA 1
ATOM 1937 C C . ALA A 1 243 ? 10.158 6.412 -6.197 1.00 91.50 243 ALA A C 1
ATOM 1939 O O . ALA A 1 243 ? 10.539 7.438 -6.764 1.00 91.50 243 ALA A O 1
ATOM 1940 N N . TRP A 1 244 ? 10.792 5.249 -6.258 1.00 92.62 244 TRP A N 1
ATOM 1941 C CA . TRP A 1 244 ? 11.916 4.921 -7.120 1.00 92.62 244 TRP A CA 1
ATOM 1942 C C . TRP A 1 244 ? 11.599 3.588 -7.782 1.00 92.62 244 TRP A C 1
ATOM 1944 O O . TRP A 1 244 ? 11.272 2.632 -7.082 1.00 92.62 244 TRP A O 1
ATOM 1954 N N . ILE A 1 245 ? 11.691 3.514 -9.103 1.00 92.31 245 ILE A N 1
ATOM 1955 C CA . ILE A 1 245 ? 11.602 2.260 -9.855 1.00 92.31 245 ILE A CA 1
ATOM 1956 C C . ILE A 1 245 ? 12.772 2.254 -10.828 1.00 92.31 245 ILE A C 1
ATOM 1958 O O . ILE A 1 245 ? 13.031 3.263 -11.490 1.00 92.31 245 ILE A O 1
ATOM 1962 N N . ARG A 1 246 ? 13.512 1.147 -10.864 1.00 92.12 246 ARG A N 1
ATOM 1963 C CA . ARG A 1 246 ? 14.607 0.963 -11.813 1.00 92.12 246 ARG A CA 1
ATOM 1964 C C . ARG A 1 246 ? 14.108 1.045 -13.255 1.00 92.12 246 ARG A C 1
ATOM 1966 O O . ARG A 1 246 ? 13.053 0.507 -13.569 1.00 92.12 246 ARG A O 1
ATOM 1973 N N . ASN A 1 247 ? 14.872 1.701 -14.122 1.00 90.94 247 ASN A N 1
ATOM 1974 C CA . ASN A 1 247 ? 14.569 1.841 -15.545 1.00 90.94 247 ASN A CA 1
ATOM 1975 C C . ASN A 1 247 ? 15.161 0.712 -16.406 1.00 90.94 247 ASN A C 1
ATOM 1977 O O . ASN A 1 247 ? 14.817 0.606 -17.578 1.00 90.94 247 ASN A O 1
ATOM 1981 N N . ASP A 1 248 ? 16.027 -0.122 -15.828 1.00 89.69 248 ASP A N 1
ATOM 1982 C CA . ASP A 1 248 ? 16.724 -1.236 -16.477 1.00 89.69 248 ASP A CA 1
ATOM 1983 C C . ASP A 1 248 ? 16.072 -2.609 -16.216 1.00 89.69 248 ASP A C 1
ATOM 1985 O O . ASP A 1 248 ? 16.642 -3.643 -16.559 1.00 89.69 248 ASP A O 1
ATOM 1989 N N . ILE A 1 249 ? 14.867 -2.630 -15.635 1.00 89.38 249 ILE A N 1
ATOM 1990 C CA . ILE A 1 249 ? 14.010 -3.826 -15.524 1.00 89.38 249 ILE A CA 1
ATOM 1991 C C . ILE A 1 249 ? 12.906 -3.800 -16.591 1.00 89.38 249 ILE A C 1
ATOM 1993 O O . ILE A 1 249 ? 12.633 -2.752 -17.178 1.00 89.38 249 ILE A O 1
ATOM 1997 N N . GLU A 1 250 ? 12.235 -4.931 -16.834 1.00 87.25 250 GLU A N 1
ATOM 1998 C CA . GLU A 1 250 ? 11.232 -5.029 -17.901 1.00 87.25 250 GLU A CA 1
ATOM 1999 C C . GLU A 1 250 ? 10.070 -4.027 -17.706 1.00 87.25 250 GLU A C 1
ATOM 2001 O O . GLU A 1 250 ? 9.591 -3.880 -16.575 1.00 87.25 250 GLU A O 1
ATOM 2006 N N . PRO A 1 251 ? 9.568 -3.366 -18.772 1.00 86.94 251 PRO A N 1
ATOM 2007 C CA . PRO A 1 251 ? 8.486 -2.380 -18.669 1.00 86.94 251 PRO A CA 1
ATOM 2008 C C . PRO A 1 251 ? 7.240 -2.895 -17.939 1.00 86.94 251 PRO A C 1
ATOM 2010 O O . PRO A 1 251 ? 6.736 -2.221 -17.041 1.00 86.94 251 PRO A O 1
ATOM 2013 N N . ASP A 1 252 ? 6.811 -4.130 -18.221 1.00 85.06 252 ASP A N 1
ATOM 2014 C CA . ASP A 1 252 ? 5.679 -4.772 -17.535 1.00 85.06 252 ASP A CA 1
ATOM 2015 C C . ASP A 1 252 ? 5.900 -4.860 -16.020 1.00 85.06 252 ASP A C 1
ATOM 2017 O O . ASP A 1 252 ? 4.984 -4.652 -15.221 1.00 85.06 252 ASP A O 1
ATOM 2021 N N . ARG A 1 253 ? 7.145 -5.123 -15.603 1.00 88.00 253 ARG A N 1
ATOM 2022 C CA . ARG A 1 253 ? 7.530 -5.186 -14.192 1.00 88.00 253 ARG A CA 1
ATOM 2023 C C . ARG A 1 253 ? 7.509 -3.800 -13.556 1.00 88.00 253 ARG A C 1
ATOM 2025 O O . ARG A 1 253 ? 7.003 -3.661 -12.443 1.00 88.00 253 ARG A O 1
ATOM 2032 N N . GLN A 1 254 ? 8.008 -2.777 -14.253 1.00 89.62 254 GLN A N 1
ATOM 2033 C CA . GLN A 1 254 ? 7.930 -1.389 -13.782 1.00 89.62 254 GLN A CA 1
ATOM 2034 C C . GLN A 1 254 ? 6.471 -0.960 -13.591 1.00 89.62 254 GLN A C 1
ATOM 2036 O O . GLN A 1 254 ? 6.119 -0.425 -12.538 1.00 89.62 254 GLN A O 1
ATOM 2041 N N . HIS A 1 255 ? 5.613 -1.268 -14.566 1.00 89.75 255 HIS A N 1
ATOM 2042 C CA . HIS A 1 255 ? 4.193 -0.934 -14.538 1.00 89.75 255 HIS A CA 1
ATOM 2043 C C . HIS A 1 255 ? 3.451 -1.680 -13.415 1.00 89.75 255 HIS A C 1
ATOM 2045 O O . HIS A 1 255 ? 2.632 -1.085 -12.705 1.00 89.75 255 HIS A O 1
ATOM 2051 N N . ALA A 1 256 ? 3.776 -2.956 -13.177 1.00 90.12 256 ALA A N 1
ATOM 2052 C CA . ALA A 1 256 ? 3.222 -3.733 -12.069 1.00 90.12 256 ALA A CA 1
ATOM 2053 C C . ALA A 1 256 ? 3.631 -3.171 -10.694 1.00 90.12 256 ALA A C 1
ATOM 2055 O O . ALA A 1 256 ? 2.780 -2.994 -9.819 1.00 90.12 256 ALA A O 1
ATOM 2056 N N . ILE A 1 257 ? 4.911 -2.825 -10.510 1.00 92.19 257 ILE A N 1
ATOM 2057 C CA . ILE A 1 257 ? 5.407 -2.201 -9.273 1.00 92.19 257 ILE A CA 1
ATOM 2058 C C . ILE A 1 257 ? 4.734 -0.842 -9.049 1.00 92.19 257 ILE A C 1
ATOM 2060 O O . ILE A 1 257 ? 4.239 -0.578 -7.952 1.00 92.19 257 ILE A O 1
ATOM 2064 N N . ALA A 1 258 ? 4.660 0.003 -10.083 1.00 92.81 258 ALA A N 1
ATOM 2065 C CA . ALA A 1 258 ? 3.999 1.305 -10.008 1.00 92.81 258 ALA A CA 1
ATOM 2066 C C . ALA A 1 258 ? 2.518 1.171 -9.628 1.00 92.81 258 ALA A C 1
ATOM 2068 O O . ALA A 1 258 ? 2.017 1.927 -8.795 1.00 92.81 258 ALA A O 1
ATOM 2069 N N . SER A 1 259 ? 1.837 0.164 -10.176 1.00 92.88 259 SER A N 1
ATOM 2070 C CA . SER A 1 259 ? 0.437 -0.137 -9.880 1.00 92.8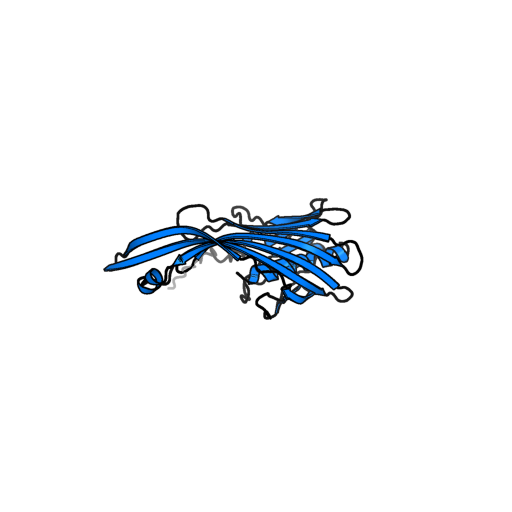8 259 SER A CA 1
ATOM 2071 C C . SER A 1 259 ? 0.223 -0.551 -8.419 1.00 92.88 259 SER A C 1
ATOM 2073 O O . SER A 1 259 ? -0.696 -0.060 -7.760 1.00 92.88 259 SER A O 1
ATOM 2075 N N . LEU A 1 260 ? 1.110 -1.382 -7.865 1.00 93.19 260 LEU A N 1
ATOM 2076 C CA . LEU A 1 260 ? 1.077 -1.752 -6.446 1.00 93.19 260 LEU A CA 1
ATOM 2077 C C . LEU A 1 260 ? 1.433 -0.580 -5.524 1.00 93.19 260 LEU A C 1
ATOM 2079 O O . LEU A 1 260 ? 0.812 -0.416 -4.473 1.00 93.19 260 LEU A O 1
ATOM 2083 N N . PHE A 1 261 ? 2.385 0.272 -5.915 1.00 92.81 261 PHE A N 1
ATOM 2084 C CA . PHE A 1 261 ? 2.700 1.503 -5.184 1.00 92.81 261 PHE A CA 1
ATOM 2085 C C . PHE A 1 261 ? 1.507 2.454 -5.155 1.00 92.81 261 PHE A C 1
ATOM 2087 O O . PHE A 1 261 ? 1.153 2.960 -4.089 1.00 92.81 261 PHE A O 1
ATOM 2094 N N . ALA A 1 262 ? 0.842 2.641 -6.296 1.00 91.69 262 ALA A N 1
ATOM 2095 C CA . ALA A 1 262 ? -0.393 3.400 -6.385 1.00 91.69 262 ALA A CA 1
ATOM 2096 C C . ALA A 1 262 ? -1.473 2.818 -5.460 1.00 91.69 262 ALA A C 1
ATOM 2098 O O . ALA A 1 262 ? -2.129 3.570 -4.738 1.00 91.69 262 ALA A O 1
ATOM 2099 N N . LEU A 1 263 ? -1.631 1.491 -5.418 1.00 91.00 263 LEU A N 1
ATOM 2100 C CA . LEU A 1 263 ? -2.622 0.837 -4.564 1.00 91.00 263 LEU A CA 1
ATOM 2101 C C . LEU A 1 263 ? -2.323 1.060 -3.079 1.00 91.00 263 LEU A C 1
ATOM 2103 O O . LEU A 1 263 ? -3.218 1.461 -2.335 1.00 91.00 263 LEU A O 1
ATOM 2107 N N . MET A 1 264 ? -1.071 0.857 -2.657 1.00 88.25 264 MET A N 1
ATOM 2108 C CA . MET A 1 264 ? -0.652 1.131 -1.282 1.00 88.25 264 MET A CA 1
ATOM 2109 C C . MET A 1 264 ? -0.964 2.577 -0.916 1.00 88.25 264 MET A C 1
ATOM 2111 O O . MET A 1 264 ? -1.736 2.817 0.003 1.00 88.25 264 MET A O 1
ATOM 2115 N N . VAL A 1 265 ? -0.465 3.545 -1.683 1.00 87.62 265 VAL A N 1
ATOM 2116 C CA . VAL A 1 265 ? -0.693 4.970 -1.411 1.00 87.62 265 VAL A CA 1
ATOM 2117 C C . VAL A 1 265 ? -2.189 5.304 -1.352 1.00 87.62 265 VAL A C 1
ATOM 2119 O O . VAL A 1 265 ? -2.622 6.021 -0.455 1.00 87.62 265 VAL A O 1
ATOM 2122 N N . SER A 1 266 ? -3.002 4.747 -2.252 1.00 85.81 266 SER A N 1
ATOM 2123 C CA . SER A 1 266 ? -4.452 4.985 -2.282 1.00 85.81 266 SER A CA 1
ATOM 2124 C C . SER A 1 266 ? -5.161 4.501 -1.018 1.00 85.81 266 SER A C 1
ATOM 2126 O O . SER A 1 266 ? -6.100 5.151 -0.554 1.00 85.81 266 SER A O 1
ATOM 2128 N N . VAL A 1 267 ? -4.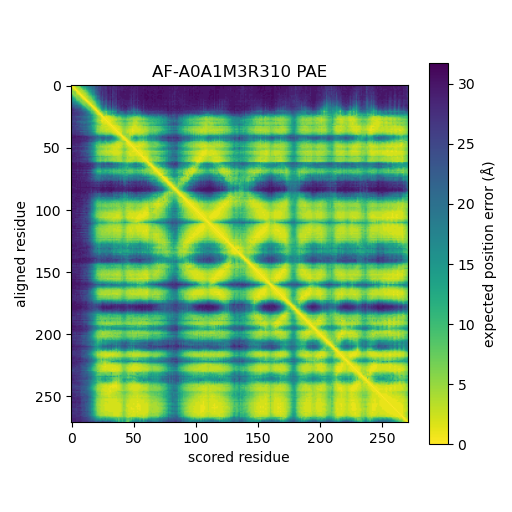718 3.369 -0.462 1.00 79.44 267 VAL A 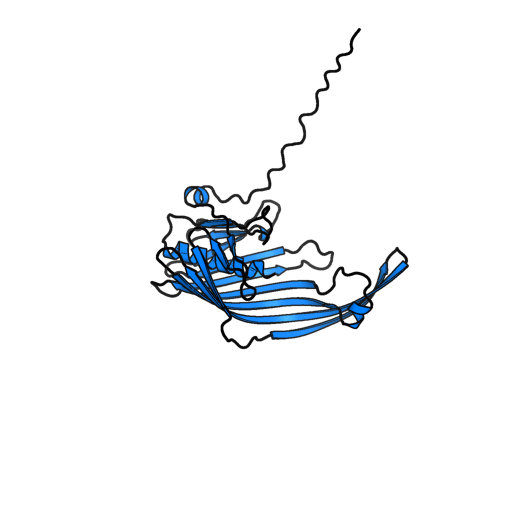N 1
ATOM 2129 C CA . VAL A 1 267 ? -5.313 2.764 0.735 1.00 79.44 267 VAL A CA 1
ATOM 2130 C C . VAL A 1 267 ? -4.755 3.378 2.016 1.00 79.44 267 VAL A C 1
ATOM 2132 O O . VAL A 1 267 ? -5.529 3.620 2.936 1.00 79.44 267 VAL A O 1
ATOM 2135 N N . LEU A 1 268 ? -3.457 3.696 2.067 1.00 70.56 268 LEU A N 1
ATOM 2136 C CA . LEU A 1 268 ? -2.823 4.266 3.260 1.00 70.56 268 LEU A CA 1
ATOM 2137 C C . LEU A 1 268 ? -3.248 5.714 3.542 1.00 70.56 268 LEU A C 1
ATOM 2139 O O . LEU A 1 268 ? -3.195 6.134 4.688 1.00 70.56 268 LEU A O 1
ATOM 2143 N N . VAL A 1 269 ? -3.686 6.473 2.533 1.00 60.75 269 VAL A N 1
ATOM 2144 C CA . VAL A 1 269 ? -4.185 7.857 2.701 1.00 60.75 269 VAL A CA 1
ATOM 2145 C C . VAL A 1 269 ? -5.588 7.910 3.331 1.00 60.75 269 VAL A C 1
ATOM 2147 O O . VAL A 1 269 ? -6.060 8.979 3.709 1.00 60.75 269 VAL A O 1
ATOM 2150 N N . LYS A 1 270 ? -6.291 6.776 3.415 1.00 51.16 270 LYS A N 1
ATOM 2151 C CA . LYS A 1 270 ? -7.672 6.714 3.909 1.00 51.16 270 LYS A CA 1
ATOM 2152 C C . LYS A 1 270 ? -7.791 6.647 5.436 1.00 51.16 270 LYS A C 1
ATOM 2154 O O . LYS A 1 270 ? -8.888 6.880 5.945 1.00 51.16 270 LYS A O 1
ATOM 2159 N N . ASP A 1 271 ? -6.706 6.295 6.116 1.00 41.03 271 ASP A N 1
ATOM 2160 C CA . ASP A 1 271 ? -6.620 6.158 7.573 1.00 41.03 271 ASP A CA 1
ATOM 2161 C C . ASP A 1 271 ? -5.896 7.351 8.201 1.00 41.03 271 ASP A C 1
ATOM 2163 O O . ASP A 1 271 ? -6.307 7.738 9.317 1.00 41.03 271 ASP A O 1
#